Protein AF-A0A847WRQ4-F1 (afdb_monomer)

Structure (mmCIF, N/CA/C/O backbone):
data_AF-A0A847WRQ4-F1
#
_entry.id   AF-A0A847WRQ4-F1
#
loop_
_atom_site.group_PDB
_atom_site.id
_atom_site.type_symbol
_atom_site.label_atom_id
_atom_site.label_alt_id
_atom_site.label_comp_id
_atom_site.label_asym_id
_atom_site.label_entity_id
_atom_site.label_seq_id
_atom_site.pdbx_PDB_ins_code
_atom_site.Cartn_x
_atom_site.Cartn_y
_atom_site.Cartn_z
_atom_site.occupancy
_atom_site.B_iso_or_equiv
_atom_site.auth_seq_id
_atom_site.auth_comp_id
_atom_site.auth_asym_id
_atom_site.auth_atom_id
_atom_site.pdbx_PDB_model_num
ATOM 1 N N . VAL A 1 1 ? 11.717 -1.632 -29.475 1.00 85.62 1 VAL A N 1
ATOM 2 C CA . VAL A 1 1 ? 11.203 -2.380 -30.655 1.00 85.62 1 VAL A CA 1
ATOM 3 C C . VAL A 1 1 ? 11.444 -1.659 -31.989 1.00 85.62 1 VAL A C 1
ATOM 5 O O . VAL A 1 1 ? 12.212 -2.185 -32.785 1.00 85.62 1 VAL A O 1
ATOM 8 N N . HIS A 1 2 ? 10.885 -0.462 -32.241 1.00 89.38 2 HIS A N 1
ATOM 9 C CA . HIS A 1 2 ? 10.904 0.205 -33.568 1.00 89.38 2 HIS A CA 1
ATOM 10 C C . HIS A 1 2 ? 12.265 0.268 -34.292 1.00 89.38 2 HIS A C 1
ATOM 12 O O . HIS A 1 2 ? 12.318 0.083 -35.506 1.00 89.38 2 HIS A O 1
ATOM 18 N N . ARG A 1 3 ? 13.373 0.478 -33.564 1.00 88.38 3 ARG A N 1
ATOM 19 C CA . ARG A 1 3 ? 14.732 0.505 -34.138 1.00 88.38 3 ARG A CA 1
ATOM 20 C C . ARG A 1 3 ? 15.088 -0.791 -34.882 1.00 88.38 3 ARG A C 1
ATOM 22 O O . ARG A 1 3 ? 15.575 -0.714 -36.001 1.00 88.38 3 ARG A O 1
ATOM 29 N N . LEU A 1 4 ? 14.798 -1.954 -34.293 1.00 86.50 4 LEU A N 1
ATOM 30 C CA . LEU A 1 4 ? 15.093 -3.263 -34.894 1.00 86.50 4 LEU A CA 1
ATOM 31 C C . LEU A 1 4 ? 14.212 -3.539 -36.118 1.00 86.50 4 LEU A C 1
ATOM 33 O O . LEU A 1 4 ? 14.706 -4.053 -37.116 1.00 86.50 4 LEU A O 1
ATOM 37 N N . ILE A 1 5 ? 12.935 -3.136 -36.071 1.00 87.81 5 ILE A N 1
ATOM 38 C CA . ILE A 1 5 ? 12.024 -3.237 -37.224 1.00 87.81 5 ILE A CA 1
ATOM 39 C C . ILE A 1 5 ? 12.576 -2.430 -38.404 1.00 87.81 5 ILE A C 1
ATOM 41 O O . ILE A 1 5 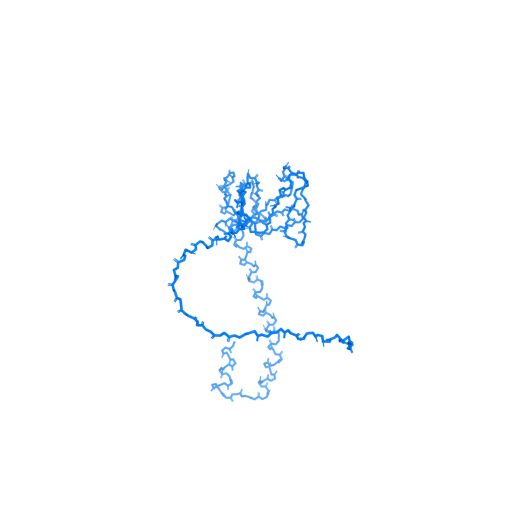? 12.625 -2.944 -39.517 1.00 87.81 5 ILE A O 1
ATOM 45 N N . ARG A 1 6 ? 13.062 -1.201 -38.173 1.00 87.44 6 ARG A N 1
ATOM 46 C CA . ARG A 1 6 ? 13.702 -0.406 -39.231 1.00 87.44 6 ARG A CA 1
ATOM 47 C C . ARG A 1 6 ? 14.926 -1.122 -39.813 1.00 87.44 6 ARG A C 1
ATOM 49 O O . ARG A 1 6 ? 15.003 -1.271 -41.027 1.00 87.44 6 ARG A O 1
ATOM 56 N N . THR A 1 7 ? 15.847 -1.594 -38.972 1.00 83.69 7 THR A N 1
ATOM 57 C CA . THR A 1 7 ? 17.098 -2.217 -39.439 1.00 83.69 7 THR A CA 1
ATOM 58 C C . THR A 1 7 ? 16.862 -3.506 -40.236 1.00 83.69 7 THR A C 1
ATOM 60 O O . THR A 1 7 ? 17.481 -3.688 -41.281 1.00 83.69 7 THR A O 1
ATOM 63 N N . TYR A 1 8 ? 15.947 -4.375 -39.793 1.00 86.56 8 TYR A N 1
ATOM 64 C CA . TYR A 1 8 ? 15.706 -5.660 -40.458 1.00 86.56 8 TYR A CA 1
ATOM 65 C C . TYR A 1 8 ? 14.699 -5.587 -41.614 1.00 86.56 8 TYR A C 1
ATOM 67 O O . TYR A 1 8 ? 14.923 -6.225 -42.637 1.00 86.56 8 TYR A O 1
ATOM 75 N N . LEU A 1 9 ? 13.608 -4.823 -41.476 1.00 84.12 9 LEU A N 1
ATOM 76 C CA . LEU A 1 9 ? 12.485 -4.851 -42.424 1.00 84.12 9 LEU A CA 1
ATOM 77 C C . LEU A 1 9 ? 12.504 -3.701 -43.444 1.00 84.12 9 LEU A C 1
ATOM 79 O O . LEU A 1 9 ? 11.997 -3.871 -44.547 1.00 84.12 9 LEU A O 1
ATOM 83 N N . ILE A 1 10 ? 13.072 -2.540 -43.091 1.00 83.62 10 ILE A N 1
ATOM 84 C CA . ILE A 1 10 ? 13.120 -1.357 -43.974 1.00 83.62 10 ILE A CA 1
ATOM 85 C C . ILE A 1 10 ? 14.496 -1.227 -44.636 1.00 83.62 10 ILE A C 1
ATOM 87 O O . ILE A 1 10 ? 14.583 -0.984 -45.834 1.00 83.62 10 ILE A O 1
ATOM 91 N N . GLU A 1 11 ? 15.576 -1.398 -43.871 1.00 84.00 11 GLU A N 1
ATOM 92 C CA . GLU A 1 11 ? 16.948 -1.309 -44.392 1.00 84.00 11 GLU A CA 1
ATOM 93 C C . GLU A 1 11 ? 17.467 -2.639 -44.969 1.00 84.00 11 GLU A C 1
ATOM 95 O O . GLU A 1 11 ? 18.517 -2.644 -45.605 1.00 84.00 11 GLU A O 1
ATOM 100 N N . GLY A 1 12 ? 16.770 -3.760 -44.736 1.00 80.50 12 GLY A N 1
ATOM 101 C CA . GLY A 1 12 ? 17.155 -5.091 -45.229 1.00 80.50 12 GLY A CA 1
ATOM 102 C C . GLY A 1 12 ? 18.468 -5.643 -44.653 1.00 80.50 12 GLY A C 1
ATOM 103 O O . GLY A 1 12 ? 19.011 -6.610 -45.181 1.00 80.50 12 GLY A O 1
ATOM 104 N N . LYS A 1 13 ? 19.002 -5.045 -43.579 1.00 77.12 13 LYS A N 1
ATOM 105 C CA . LYS A 1 13 ? 20.312 -5.384 -43.001 1.00 77.12 13 LYS A CA 1
ATOM 106 C C . LYS A 1 13 ? 20.186 -6.534 -42.010 1.00 77.12 13 LYS A C 1
ATOM 108 O O . LYS A 1 13 ? 20.180 -6.335 -40.794 1.00 77.12 13 LYS A O 1
ATOM 113 N N . VAL A 1 14 ? 20.059 -7.744 -42.546 1.00 76.44 14 VAL A N 1
ATOM 114 C CA . VAL A 1 14 ? 19.881 -8.986 -41.771 1.00 76.44 14 VAL A CA 1
ATOM 115 C C . VAL A 1 14 ? 21.221 -9.687 -41.472 1.00 76.44 14 VAL A C 1
ATOM 117 O O . VAL A 1 14 ? 21.236 -10.851 -41.079 1.00 76.44 14 VAL A O 1
ATOM 120 N N . ASP A 1 15 ? 22.350 -8.987 -41.637 1.00 85.62 15 ASP A N 1
ATOM 121 C CA . ASP A 1 15 ? 23.703 -9.542 -41.497 1.00 85.62 15 ASP A CA 1
ATOM 122 C C . ASP A 1 15 ? 23.934 -10.231 -40.147 1.00 85.62 15 ASP A C 1
ATOM 124 O O . ASP A 1 15 ? 23.572 -9.719 -39.082 1.00 85.62 15 ASP A O 1
ATOM 128 N N . GLU A 1 16 ? 24.636 -11.362 -40.178 1.00 81.75 16 GLU A N 1
ATOM 129 C CA . GLU A 1 16 ? 24.925 -12.188 -39.001 1.00 81.75 16 GLU A CA 1
ATOM 130 C C . GLU A 1 16 ? 25.690 -11.407 -37.911 1.00 81.75 16 GLU A C 1
ATOM 132 O O . GLU A 1 16 ? 25.427 -11.557 -36.718 1.00 81.75 16 GLU A O 1
ATOM 137 N N . ASN A 1 17 ? 26.550 -10.463 -38.313 1.00 84.62 17 ASN A N 1
ATOM 138 C CA . ASN A 1 17 ? 27.236 -9.528 -37.413 1.00 84.62 17 ASN A CA 1
ATOM 139 C C . ASN A 1 17 ? 26.267 -8.598 -36.657 1.00 84.62 17 ASN A C 1
ATOM 141 O O . ASN A 1 17 ? 26.443 -8.352 -35.461 1.00 84.62 17 ASN A O 1
ATOM 145 N N . ILE A 1 18 ? 25.232 -8.089 -37.334 1.00 83.19 18 ILE A N 1
ATOM 146 C CA . ILE A 1 18 ? 24.224 -7.196 -36.741 1.00 83.19 18 ILE A CA 1
ATOM 147 C C . ILE A 1 18 ? 23.333 -7.996 -35.788 1.00 83.19 18 ILE A C 1
ATOM 149 O O . ILE A 1 18 ? 23.070 -7.547 -34.669 1.00 83.19 18 ILE A O 1
ATOM 153 N N . GLN A 1 19 ? 22.932 -9.205 -36.189 1.00 84.25 19 GLN A N 1
ATOM 154 C CA . GLN A 1 19 ? 22.179 -10.114 -35.327 1.00 84.25 19 GLN A CA 1
ATOM 155 C C . GLN A 1 19 ? 22.963 -10.467 -34.058 1.00 84.25 19 GLN A C 1
ATOM 157 O O . GLN A 1 19 ? 22.427 -10.328 -32.960 1.00 84.25 19 GLN A O 1
ATOM 162 N N . ASN A 1 20 ? 24.238 -10.850 -34.179 1.00 87.81 20 ASN A N 1
ATOM 163 C CA . ASN A 1 20 ? 25.084 -11.192 -33.034 1.00 87.81 20 ASN A CA 1
ATOM 164 C C . ASN A 1 20 ? 25.320 -9.993 -32.099 1.00 87.81 20 ASN A C 1
ATOM 166 O O . ASN A 1 20 ? 25.253 -10.153 -30.879 1.00 87.81 20 ASN A O 1
ATOM 170 N N . HIS A 1 21 ? 25.492 -8.779 -32.639 1.00 88.19 21 HIS A N 1
ATOM 171 C CA . HIS A 1 21 ? 25.591 -7.553 -31.836 1.00 88.19 21 HIS A CA 1
ATOM 172 C C . HIS A 1 21 ? 24.346 -7.322 -30.966 1.00 88.19 21 HIS A C 1
ATOM 174 O O . HIS A 1 21 ? 24.457 -7.059 -29.766 1.00 88.19 21 HIS A O 1
ATOM 180 N N . TRP A 1 22 ? 23.150 -7.433 -31.553 1.00 88.19 22 TRP A N 1
ATOM 181 C CA . TRP A 1 22 ? 21.905 -7.265 -30.804 1.00 88.19 22 TRP A CA 1
ATOM 182 C C . TRP A 1 22 ? 21.623 -8.444 -29.875 1.00 88.19 22 TRP A C 1
ATOM 184 O O . TRP A 1 22 ? 21.179 -8.220 -28.755 1.00 88.19 22 TRP A O 1
ATOM 194 N N . LYS A 1 23 ? 21.941 -9.679 -30.272 1.00 89.50 23 LYS A N 1
ATOM 195 C CA . LYS A 1 23 ? 21.798 -10.879 -29.433 1.00 89.50 23 LYS A CA 1
ATOM 196 C C . LYS A 1 23 ? 22.652 -10.809 -28.163 1.00 89.50 23 LYS A C 1
ATOM 198 O O . LYS A 1 23 ? 22.197 -11.263 -27.120 1.00 89.50 23 LYS A O 1
ATOM 203 N N . ALA A 1 24 ? 23.838 -10.200 -28.231 1.00 93.06 24 ALA A N 1
ATOM 204 C CA . ALA A 1 24 ? 24.681 -9.952 -27.061 1.00 93.06 24 ALA A CA 1
ATOM 205 C C . ALA A 1 24 ? 24.123 -8.849 -26.137 1.00 93.06 24 ALA A C 1
ATOM 207 O O . ALA A 1 24 ? 24.179 -8.991 -24.920 1.00 93.06 24 ALA A O 1
ATOM 208 N N . LYS A 1 25 ? 23.564 -7.765 -26.696 1.00 92.38 25 LYS A N 1
ATOM 209 C CA . LYS A 1 25 ? 23.094 -6.596 -25.920 1.00 92.38 25 LYS A CA 1
ATOM 210 C C . LYS A 1 25 ? 21.655 -6.682 -25.409 1.00 92.38 25 LYS A C 1
ATOM 212 O O . LYS A 1 25 ? 21.326 -6.075 -24.395 1.00 92.38 25 LYS A O 1
ATOM 217 N N . LEU A 1 26 ? 20.772 -7.389 -26.112 1.00 93.06 26 LEU A N 1
ATOM 218 C CA . LEU A 1 26 ? 19.352 -7.464 -25.760 1.00 93.06 26 LEU A CA 1
ATOM 219 C C . LEU A 1 26 ? 19.081 -8.044 -24.360 1.00 93.06 26 LEU A C 1
ATOM 221 O O . LEU A 1 26 ? 18.199 -7.495 -23.707 1.00 93.06 26 LEU A O 1
ATOM 225 N N . PRO A 1 27 ? 19.805 -9.066 -23.854 1.00 95.62 27 PRO A N 1
ATOM 226 C CA . PRO A 1 27 ? 19.598 -9.570 -22.494 1.00 95.62 27 PRO A CA 1
ATOM 227 C C . PRO A 1 27 ? 19.849 -8.513 -21.409 1.00 95.62 27 PRO A C 1
ATOM 229 O O . PRO A 1 27 ? 19.052 -8.385 -20.483 1.00 95.62 27 PRO A O 1
ATOM 232 N N . GLU A 1 28 ? 20.913 -7.717 -21.549 1.00 96.12 28 GLU A N 1
ATOM 233 C CA . GLU A 1 28 ? 21.244 -6.618 -20.631 1.00 96.12 28 GLU A CA 1
ATOM 234 C C . GLU A 1 28 ? 20.187 -5.507 -20.691 1.00 96.12 28 GLU A C 1
ATOM 236 O O . GLU A 1 28 ? 19.660 -5.094 -19.660 1.00 96.12 28 GLU A O 1
ATOM 241 N N . ILE A 1 29 ? 19.812 -5.076 -21.902 1.00 95.50 29 ILE A N 1
ATOM 242 C CA . ILE A 1 29 ? 18.786 -4.041 -22.109 1.00 95.50 29 ILE A CA 1
ATOM 243 C C . ILE A 1 29 ? 17.428 -4.496 -21.559 1.00 95.50 29 ILE A C 1
ATOM 245 O O . ILE A 1 29 ? 16.731 -3.703 -20.928 1.00 95.50 29 ILE A O 1
ATOM 249 N N . ALA A 1 30 ? 17.047 -5.758 -21.777 1.00 95.88 30 ALA A N 1
ATOM 250 C CA . ALA A 1 30 ? 15.803 -6.323 -21.264 1.00 95.88 30 ALA A CA 1
ATOM 251 C C . ALA A 1 30 ? 15.804 -6.352 -19.731 1.00 95.88 30 ALA A C 1
ATOM 253 O O . ALA A 1 30 ? 14.868 -5.838 -19.125 1.00 95.88 30 ALA A O 1
ATOM 254 N N . LYS A 1 31 ? 16.885 -6.848 -19.110 1.00 97.56 31 LYS A N 1
ATOM 255 C CA . LYS A 1 31 ? 17.057 -6.827 -17.652 1.00 97.56 31 LYS A CA 1
ATOM 256 C C . LYS A 1 31 ? 16.943 -5.403 -17.095 1.00 97.56 31 LYS A C 1
ATOM 258 O O . LYS A 1 31 ? 16.117 -5.175 -16.217 1.00 97.56 31 LYS A O 1
ATOM 263 N N . HIS A 1 32 ? 17.700 -4.452 -17.646 1.00 97.81 32 HIS A N 1
ATOM 264 C CA . HIS A 1 32 ? 17.670 -3.057 -17.202 1.00 97.81 32 HIS A CA 1
ATOM 265 C C . HIS A 1 32 ? 16.278 -2.431 -17.345 1.00 97.81 32 HIS A C 1
ATOM 267 O O . HIS A 1 32 ? 15.821 -1.738 -16.442 1.00 97.81 32 HIS A O 1
ATOM 273 N N . THR A 1 33 ? 15.581 -2.695 -18.455 1.00 97.50 33 THR A N 1
ATOM 274 C CA . THR A 1 33 ? 14.223 -2.173 -18.680 1.00 97.50 33 THR A CA 1
ATOM 275 C C . THR A 1 33 ? 13.246 -2.742 -17.650 1.00 97.50 33 THR A C 1
ATOM 277 O O . THR A 1 33 ? 12.523 -1.970 -17.037 1.00 97.50 33 THR A O 1
ATOM 280 N N . SER A 1 34 ? 13.281 -4.053 -17.382 1.00 97.94 34 SER A N 1
ATOM 281 C CA . SER A 1 34 ? 12.431 -4.687 -16.362 1.00 97.94 34 SER A CA 1
ATOM 282 C C . SER A 1 34 ? 12.752 -4.244 -14.930 1.00 97.94 34 SER A C 1
ATOM 284 O O . SER A 1 34 ? 11.871 -4.226 -14.076 1.00 97.94 34 SER A O 1
ATOM 286 N N . GLU A 1 35 ? 14.012 -3.919 -14.629 1.00 98.06 35 GLU A N 1
ATOM 287 C CA . GLU A 1 35 ? 14.404 -3.342 -13.336 1.00 98.06 35 GLU A CA 1
ATOM 288 C C . GLU A 1 35 ? 13.900 -1.903 -13.196 1.00 98.06 35 GLU A C 1
ATOM 290 O O . GLU A 1 35 ? 13.336 -1.554 -12.163 1.00 98.06 35 GLU A O 1
ATOM 295 N N . ARG A 1 36 ? 14.040 -1.087 -14.247 1.00 97.94 36 ARG A N 1
ATOM 296 C CA . ARG A 1 36 ? 13.528 0.289 -14.280 1.00 97.94 36 ARG A CA 1
ATOM 297 C C . ARG A 1 36 ? 12.006 0.368 -14.231 1.00 97.94 36 ARG A C 1
ATOM 299 O O . ARG A 1 36 ? 11.496 1.268 -13.581 1.00 97.94 36 ARG A O 1
ATOM 306 N N . GLU A 1 37 ? 11.310 -0.560 -14.879 1.00 98.06 37 GLU A N 1
ATOM 307 C CA . GLU A 1 37 ? 9.849 -0.683 -14.842 1.00 98.06 37 GLU A CA 1
ATOM 308 C C . GLU A 1 37 ? 9.348 -0.935 -13.416 1.00 98.06 37 GLU A C 1
ATOM 310 O O . GLU A 1 37 ? 8.485 -0.204 -12.947 1.00 98.06 37 GLU A O 1
ATOM 315 N N . ARG A 1 38 ? 9.948 -1.890 -12.687 1.00 98.00 38 ARG A N 1
ATOM 316 C CA . ARG A 1 38 ? 9.605 -2.131 -11.273 1.00 98.00 38 ARG A CA 1
ATOM 317 C C . ARG A 1 38 ? 9.848 -0.898 -10.404 1.00 98.00 38 ARG A C 1
ATOM 319 O O . ARG A 1 38 ? 8.928 -0.459 -9.735 1.00 98.00 38 ARG A O 1
ATOM 326 N N . ILE A 1 39 ? 11.033 -0.288 -10.502 1.00 98.00 39 ILE A N 1
ATOM 327 C CA . ILE A 1 39 ? 11.374 0.925 -9.736 1.00 98.00 39 ILE A CA 1
ATOM 328 C C . ILE A 1 39 ? 10.399 2.079 -10.030 1.00 98.00 39 ILE A C 1
ATOM 330 O O . ILE A 1 39 ? 10.077 2.841 -9.125 1.00 98.00 39 ILE A O 1
ATOM 334 N N . ALA A 1 40 ? 9.931 2.223 -11.275 1.00 98.19 40 ALA A N 1
ATOM 335 C CA . ALA A 1 40 ? 8.937 3.235 -11.625 1.00 98.19 40 ALA A CA 1
ATOM 336 C C . ALA A 1 40 ? 7.573 2.943 -10.978 1.00 98.19 40 ALA A C 1
ATOM 338 O O . ALA A 1 40 ? 7.011 3.834 -10.355 1.00 98.19 40 ALA A O 1
ATOM 339 N N . VAL A 1 41 ? 7.087 1.698 -11.056 1.00 98.06 41 VAL A N 1
ATOM 340 C CA . VAL A 1 41 ? 5.819 1.276 -10.430 1.00 98.06 41 VAL A CA 1
ATOM 341 C C . VAL A 1 41 ? 5.863 1.401 -8.904 1.00 98.06 41 VAL A C 1
ATOM 343 O O . VAL A 1 41 ? 4.876 1.802 -8.293 1.00 98.06 41 VAL A O 1
ATOM 346 N N . ASP A 1 42 ? 6.995 1.074 -8.280 1.00 96.75 42 ASP A N 1
ATOM 347 C CA . ASP A 1 42 ? 7.163 1.193 -6.831 1.00 96.75 42 ASP A CA 1
ATOM 348 C C . ASP A 1 42 ? 7.147 2.675 -6.397 1.00 96.75 42 ASP A C 1
ATOM 350 O O . ASP A 1 42 ? 6.460 3.018 -5.438 1.00 96.75 42 ASP A O 1
ATOM 354 N N . ALA A 1 43 ? 7.794 3.572 -7.154 1.00 96.38 43 ALA A N 1
ATOM 355 C CA . ALA A 1 43 ? 7.770 5.018 -6.900 1.00 96.38 43 ALA A CA 1
ATOM 356 C C . ALA A 1 43 ? 6.407 5.682 -7.203 1.00 96.38 43 ALA A C 1
ATOM 358 O O . ALA A 1 43 ? 6.029 6.647 -6.537 1.00 96.38 43 ALA A O 1
ATOM 359 N N . GLU A 1 44 ? 5.662 5.185 -8.198 1.00 96.19 44 GLU A N 1
ATOM 360 C CA . GLU A 1 44 ? 4.279 5.608 -8.466 1.00 96.19 44 GLU A CA 1
ATOM 361 C C . GLU A 1 44 ? 3.377 5.270 -7.270 1.00 96.19 44 GLU A C 1
ATOM 363 O O . GLU A 1 44 ? 2.696 6.156 -6.759 1.00 96.19 44 GLU A O 1
ATOM 368 N N . ARG A 1 45 ? 3.453 4.036 -6.752 1.00 94.38 45 ARG A N 1
ATOM 369 C CA . ARG A 1 45 ? 2.709 3.609 -5.553 1.00 94.38 45 ARG A CA 1
ATOM 370 C C . ARG A 1 45 ? 3.066 4.422 -4.316 1.00 94.38 45 ARG A C 1
ATOM 372 O O . ARG A 1 45 ? 2.171 4.931 -3.660 1.00 94.38 45 ARG A O 1
ATOM 379 N N . GLU A 1 46 ? 4.356 4.602 -4.041 1.00 93.62 46 GLU A N 1
ATOM 380 C CA . GLU A 1 46 ? 4.827 5.408 -2.908 1.00 93.62 46 GLU A CA 1
ATOM 381 C C . GLU A 1 46 ? 4.297 6.855 -2.976 1.00 93.62 46 GLU A C 1
ATOM 383 O O . GLU A 1 46 ? 3.925 7.434 -1.956 1.00 93.62 46 GLU A O 1
ATOM 388 N N . THR A 1 47 ? 4.192 7.420 -4.185 1.00 95.00 47 THR A N 1
ATOM 389 C CA . THR A 1 47 ? 3.606 8.752 -4.405 1.00 95.00 47 THR A CA 1
ATOM 390 C C . THR A 1 47 ? 2.090 8.758 -4.186 1.00 95.00 47 THR A C 1
ATOM 392 O O . THR A 1 47 ? 1.573 9.691 -3.567 1.00 95.00 47 THR A O 1
ATOM 395 N N . ASP A 1 48 ? 1.376 7.743 -4.677 1.00 94.62 48 ASP A N 1
ATOM 396 C CA . ASP A 1 48 ? -0.068 7.596 -4.468 1.00 94.62 48 ASP A CA 1
ATOM 397 C C . ASP A 1 48 ? -0.397 7.417 -2.979 1.00 94.62 48 ASP A C 1
ATOM 399 O O . ASP A 1 48 ? -1.300 8.080 -2.473 1.00 94.62 48 ASP A O 1
ATOM 403 N N . ASP A 1 49 ? 0.353 6.584 -2.257 1.00 93.12 49 ASP A N 1
ATOM 404 C CA . ASP A 1 49 ? 0.129 6.300 -0.838 1.00 93.12 49 ASP A CA 1
ATOM 405 C C . ASP A 1 49 ? 0.443 7.520 0.044 1.00 93.12 49 ASP A C 1
ATOM 407 O O . ASP A 1 49 ? -0.376 7.889 0.889 1.00 93.12 49 ASP A O 1
ATOM 411 N N . LEU A 1 50 ? 1.523 8.262 -0.243 1.00 94.50 50 LEU A N 1
ATOM 412 C CA . LEU A 1 50 ? 1.780 9.574 0.369 1.00 94.50 50 LEU A CA 1
ATOM 413 C C . LEU A 1 50 ? 0.608 10.548 0.155 1.00 94.50 50 LEU A C 1
ATOM 415 O O . LEU A 1 50 ? 0.222 11.272 1.073 1.00 94.50 50 LEU A O 1
ATOM 419 N N . LYS A 1 51 ? 0.026 10.589 -1.052 1.00 94.62 51 LYS A N 1
ATOM 420 C CA . LYS A 1 51 ? -1.081 11.508 -1.372 1.00 94.62 51 LYS A CA 1
ATOM 421 C C . LYS A 1 51 ? -2.422 11.060 -0.796 1.00 94.62 51 LYS A C 1
ATOM 423 O O . LYS A 1 51 ? -3.224 11.917 -0.429 1.00 94.62 51 LYS A O 1
ATOM 428 N N . LYS A 1 52 ? -2.649 9.753 -0.654 1.00 94.38 52 LYS A N 1
ATOM 429 C CA . LYS A 1 52 ? -3.769 9.185 0.110 1.00 94.38 52 LYS A CA 1
ATOM 430 C C . LYS A 1 52 ? -3.649 9.539 1.593 1.00 94.38 52 LYS A C 1
ATOM 432 O O . LYS A 1 52 ? -4.624 10.018 2.160 1.00 94.38 52 LYS A O 1
ATOM 437 N N . ALA A 1 53 ? -2.467 9.386 2.195 1.00 93.69 53 ALA A N 1
ATOM 438 C CA . ALA A 1 53 ? -2.220 9.798 3.576 1.00 93.69 53 ALA A CA 1
ATOM 439 C C . ALA A 1 53 ? -2.446 11.311 3.754 1.00 93.69 53 ALA A C 1
ATOM 441 O O . ALA A 1 53 ? -3.237 11.715 4.602 1.00 93.69 53 ALA A O 1
ATOM 442 N N . GLU A 1 54 ? -1.867 12.158 2.892 1.00 93.75 54 GLU A N 1
ATOM 443 C CA . GLU A 1 54 ? -2.085 13.615 2.930 1.00 93.75 54 GLU A CA 1
ATOM 444 C C . GLU A 1 54 ? -3.577 13.995 2.826 1.00 93.75 54 GLU A C 1
ATOM 446 O O . GLU A 1 54 ? -4.031 14.901 3.523 1.00 93.75 54 GLU A O 1
ATOM 451 N N . TYR A 1 55 ? -4.356 13.271 2.014 1.00 94.00 55 TYR A N 1
ATOM 452 C CA . TYR A 1 55 ? -5.807 13.452 1.892 1.00 94.00 55 TYR A CA 1
ATOM 453 C C . TYR A 1 55 ? -6.594 13.049 3.154 1.00 94.00 55 TYR A C 1
ATOM 455 O O . TYR A 1 55 ? -7.679 13.576 3.382 1.00 94.00 55 TYR A O 1
ATOM 463 N N . MET A 1 56 ? -6.081 12.137 3.985 1.00 94.25 56 MET A N 1
ATOM 464 C CA . MET A 1 56 ? -6.776 11.673 5.196 1.00 94.25 56 MET A CA 1
ATOM 465 C C . MET A 1 56 ? -6.493 12.525 6.442 1.00 94.25 56 MET A C 1
ATOM 467 O O . MET A 1 56 ? -7.191 12.378 7.445 1.00 94.25 56 MET A O 1
ATOM 471 N N . LEU A 1 57 ? -5.519 13.442 6.400 1.00 92.88 57 LEU A N 1
ATOM 472 C CA . LEU A 1 57 ? -5.144 14.290 7.545 1.00 92.88 57 LEU A CA 1
ATOM 473 C C . LEU A 1 57 ? -6.301 15.147 8.077 1.00 92.88 57 LEU A C 1
ATOM 475 O O . LEU A 1 57 ? -6.426 15.328 9.286 1.00 92.88 57 LEU A O 1
ATOM 479 N N . ASP A 1 58 ? -7.162 15.669 7.198 1.00 93.94 58 ASP A N 1
ATOM 480 C CA . ASP A 1 58 ? -8.345 16.442 7.602 1.00 93.94 58 ASP A CA 1
ATOM 481 C C . ASP A 1 58 ? -9.572 15.553 7.884 1.00 93.94 58 ASP A C 1
ATOM 483 O O . ASP A 1 58 ? -10.652 16.074 8.157 1.00 93.94 58 ASP A O 1
ATOM 487 N N . LYS A 1 59 ? -9.428 14.224 7.799 1.00 92.81 59 LYS A N 1
ATOM 488 C CA . LYS A 1 59 ? -10.474 13.209 8.026 1.00 92.81 59 LYS A CA 1
ATOM 489 C C . LYS A 1 59 ? -10.291 12.455 9.352 1.00 92.81 59 LYS A C 1
ATOM 491 O O . LYS A 1 59 ? -11.090 11.571 9.657 1.00 92.81 59 LYS A O 1
ATOM 496 N N . ILE A 1 60 ? -9.264 12.781 10.145 1.00 94.56 60 ILE A N 1
ATOM 497 C CA . ILE A 1 60 ? -9.018 12.166 11.459 1.00 94.56 60 ILE A CA 1
ATOM 498 C C . ILE A 1 60 ? -10.260 12.328 12.348 1.00 94.56 60 ILE A C 1
ATOM 500 O O . ILE A 1 60 ? -10.759 13.432 12.567 1.00 94.56 60 ILE A O 1
ATOM 504 N N . GLY A 1 61 ? -10.766 11.208 12.864 1.00 93.50 61 GLY A N 1
ATOM 505 C CA . GLY A 1 61 ? -11.990 11.139 13.656 1.00 93.50 61 GLY A CA 1
ATOM 506 C C . GLY A 1 61 ? -13.293 10.947 12.870 1.00 93.50 61 GLY A C 1
ATOM 507 O O . GLY A 1 61 ? -14.313 10.691 13.510 1.00 93.50 61 GLY A O 1
ATOM 508 N N . GLU A 1 62 ? -13.290 11.030 11.534 1.00 94.31 62 GLU A N 1
ATOM 509 C CA . GLU A 1 62 ? -14.460 10.707 10.702 1.00 94.31 62 GLU A CA 1
ATOM 510 C C . GLU A 1 62 ? -14.644 9.180 10.553 1.00 94.31 62 GLU A C 1
ATOM 512 O O . GLU A 1 62 ? -13.679 8.408 10.578 1.00 94.31 62 GLU A O 1
ATOM 517 N N . GLU A 1 63 ? -15.900 8.738 10.415 1.00 94.69 63 GLU A N 1
ATOM 518 C CA . GLU A 1 63 ? -16.272 7.331 10.205 1.00 94.69 63 GLU A CA 1
ATOM 519 C C . GLU A 1 63 ? -16.480 7.032 8.716 1.00 94.69 63 GLU A C 1
ATOM 521 O O . GLU A 1 63 ? -17.192 7.762 8.022 1.00 94.69 63 GLU A O 1
ATOM 526 N N . PHE A 1 64 ? -15.922 5.918 8.239 1.00 94.06 64 PHE A N 1
ATOM 527 C CA . PHE A 1 64 ? -16.045 5.465 6.855 1.00 94.06 64 PHE A CA 1
ATOM 528 C C . PHE A 1 64 ? -16.454 3.997 6.771 1.00 94.06 64 PHE A C 1
ATOM 530 O O . PHE A 1 64 ? -16.104 3.164 7.608 1.00 94.06 64 PHE A O 1
ATOM 537 N N . ASP A 1 65 ? -17.175 3.669 5.704 1.00 94.06 65 ASP A N 1
ATOM 538 C CA . ASP A 1 65 ? -17.402 2.290 5.301 1.00 94.06 65 ASP A CA 1
ATOM 539 C C . ASP A 1 65 ? -16.270 1.811 4.393 1.00 94.06 65 ASP A C 1
ATOM 541 O O . ASP A 1 65 ? -15.922 2.470 3.413 1.00 94.06 65 ASP A O 1
ATOM 545 N N . GLY A 1 66 ? -15.730 0.637 4.707 1.00 94.00 66 GLY A N 1
ATOM 546 C CA . GLY A 1 66 ? -14.668 -0.002 3.945 1.00 94.00 66 GLY A CA 1
ATOM 547 C C . GLY A 1 66 ? -14.875 -1.503 3.781 1.00 94.00 66 GLY A C 1
ATOM 548 O O . GLY A 1 66 ? -15.806 -2.113 4.325 1.00 94.00 66 GLY A O 1
ATOM 549 N N . VAL A 1 67 ? -13.980 -2.111 3.014 1.00 94.88 67 VAL A N 1
ATOM 550 C CA . VAL A 1 67 ? -13.916 -3.550 2.763 1.00 94.88 67 VAL A CA 1
ATOM 551 C C . VAL A 1 67 ? -12.539 -4.050 3.168 1.00 94.88 67 VAL A C 1
ATOM 553 O O . VAL A 1 67 ? -11.529 -3.427 2.870 1.00 94.88 67 VAL A O 1
ATOM 556 N N . ILE A 1 68 ? -12.481 -5.195 3.841 1.00 94.38 68 ILE A N 1
ATOM 557 C CA . ILE A 1 68 ? -11.206 -5.802 4.230 1.00 94.38 68 ILE A CA 1
ATOM 558 C C . ILE A 1 68 ? -10.460 -6.265 2.971 1.00 94.38 68 ILE A C 1
ATOM 560 O O . ILE A 1 68 ? -10.901 -7.216 2.314 1.00 94.38 68 ILE A O 1
ATOM 564 N N . SER A 1 69 ? -9.340 -5.613 2.652 1.00 93.62 69 SER A N 1
ATOM 565 C CA . SER A 1 69 ? -8.483 -5.924 1.500 1.00 93.62 69 SER A CA 1
ATOM 566 C C . SER A 1 69 ? -7.494 -7.046 1.816 1.00 93.62 69 SER A C 1
ATOM 568 O O . SER A 1 69 ? -7.231 -7.902 0.971 1.00 93.62 69 SER A O 1
ATOM 570 N N . SER A 1 70 ? -6.992 -7.101 3.054 1.00 92.12 70 SER A N 1
ATOM 571 C CA . SER A 1 70 ? -6.054 -8.124 3.520 1.00 92.12 70 SER A CA 1
ATOM 572 C C . SER A 1 70 ? -6.159 -8.348 5.031 1.00 92.12 70 SER A C 1
ATOM 574 O O . SER A 1 70 ? -6.645 -7.502 5.778 1.00 92.12 70 SER A O 1
ATOM 576 N N . VAL A 1 71 ? -5.692 -9.507 5.495 1.00 92.44 71 VAL A N 1
ATOM 577 C CA . VAL A 1 71 ? -5.636 -9.873 6.916 1.00 92.44 71 VAL A CA 1
ATOM 578 C C . VAL A 1 71 ? -4.265 -10.480 7.200 1.00 92.44 71 VAL A C 1
ATOM 580 O O . VAL A 1 71 ? -3.810 -11.346 6.450 1.00 92.44 71 VAL A O 1
ATOM 583 N N . THR A 1 72 ? -3.618 -10.047 8.280 1.00 91.06 72 THR A N 1
ATOM 584 C CA . THR A 1 72 ? -2.311 -10.544 8.732 1.00 91.06 72 THR A CA 1
ATOM 585 C C . THR A 1 72 ? -2.367 -10.941 10.211 1.00 91.06 72 THR A C 1
ATOM 587 O O . THR A 1 72 ? -3.375 -10.748 10.888 1.00 91.06 72 THR A O 1
ATOM 590 N N . ASN A 1 73 ? -1.269 -11.481 10.747 1.00 88.44 73 ASN A N 1
ATOM 591 C CA . ASN A 1 73 ? -1.162 -11.821 12.171 1.00 88.44 73 ASN A CA 1
ATOM 592 C C . ASN A 1 73 ? -1.194 -10.599 13.109 1.00 88.44 73 ASN A C 1
ATOM 594 O O . ASN A 1 73 ? -1.396 -10.780 14.306 1.00 88.44 73 ASN A O 1
ATOM 5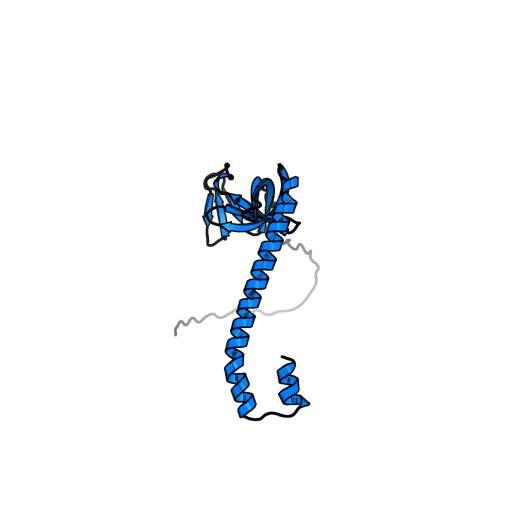98 N N . PHE A 1 74 ? -0.916 -9.393 12.601 1.00 89.38 74 PHE A N 1
ATOM 599 C CA . PHE A 1 74 ? -0.798 -8.169 13.403 1.00 89.38 74 PHE A CA 1
ATOM 600 C C . PHE A 1 74 ? -1.964 -7.194 13.195 1.00 89.38 74 PHE A C 1
ATOM 602 O O . PHE A 1 74 ? -2.119 -6.260 13.977 1.00 89.38 74 PHE A O 1
ATOM 609 N N . GLY A 1 75 ? -2.798 -7.396 12.171 1.00 91.00 75 GLY A N 1
ATOM 610 C CA . GLY A 1 75 ? -3.889 -6.478 11.879 1.00 91.00 75 GLY A CA 1
ATOM 611 C C . GLY A 1 75 ? -4.706 -6.824 10.638 1.00 91.00 75 GLY A C 1
ATOM 612 O O . GLY A 1 75 ? -4.574 -7.890 10.030 1.00 91.00 75 GLY A O 1
ATOM 613 N N . ILE A 1 76 ? -5.586 -5.895 10.287 1.00 93.38 76 ILE A N 1
ATOM 614 C CA . ILE A 1 76 ? -6.528 -5.980 9.173 1.00 93.38 76 ILE A CA 1
ATOM 615 C C . ILE A 1 76 ? -6.309 -4.751 8.298 1.00 93.38 76 ILE A C 1
ATOM 617 O O . ILE A 1 76 ? -6.387 -3.633 8.798 1.00 93.38 76 ILE A O 1
ATOM 621 N N . PHE A 1 77 ? -6.086 -4.945 7.002 1.00 95.12 77 PHE A N 1
ATOM 622 C CA . PHE A 1 77 ? -6.086 -3.842 6.046 1.00 95.12 77 PHE A CA 1
ATOM 623 C C . PHE A 1 77 ? -7.503 -3.628 5.523 1.00 95.12 77 PHE A C 1
ATOM 625 O O . PHE A 1 77 ? -8.178 -4.579 5.111 1.00 95.12 77 PHE A O 1
ATOM 632 N N . VAL A 1 78 ? -7.959 -2.380 5.565 1.00 95.25 78 VAL A N 1
ATOM 633 C CA . VAL A 1 78 ? -9.285 -1.964 5.108 1.00 95.25 78 VAL A CA 1
ATOM 634 C C . VAL A 1 78 ? -9.111 -0.957 3.979 1.00 95.25 78 VAL A C 1
ATOM 636 O O . VAL A 1 78 ? -8.441 0.056 4.146 1.00 95.25 78 VAL A O 1
ATOM 639 N N . GLU A 1 79 ? -9.724 -1.247 2.836 1.00 95.44 79 GLU A N 1
ATOM 640 C CA . GLU A 1 79 ? -9.812 -0.362 1.677 1.00 95.44 79 GLU A CA 1
ATOM 641 C C . GLU A 1 79 ? -11.149 0.393 1.723 1.00 95.44 79 GLU A C 1
ATOM 643 O O . GLU A 1 79 ? -12.218 -0.204 1.897 1.00 95.44 79 GLU A O 1
ATOM 648 N N . LEU A 1 80 ? -11.092 1.713 1.585 1.00 94.56 80 LEU A N 1
ATOM 649 C CA . LEU A 1 80 ? -12.251 2.603 1.528 1.00 94.56 80 LEU A CA 1
ATOM 650 C C . LEU A 1 80 ? -12.724 2.813 0.077 1.00 94.56 80 LEU A C 1
ATOM 652 O O . LEU A 1 80 ? -11.971 2.605 -0.872 1.00 94.56 80 LEU A O 1
ATOM 656 N N . GLU A 1 81 ? -13.956 3.299 -0.127 1.00 90.75 81 GLU A N 1
ATOM 657 C CA . GLU A 1 81 ? -14.493 3.560 -1.484 1.00 90.75 81 GLU A CA 1
ATOM 658 C C . GLU A 1 81 ? -13.659 4.568 -2.309 1.00 90.75 81 GLU A C 1
ATOM 660 O O . GLU A 1 81 ? -13.750 4.589 -3.536 1.00 90.75 81 GLU A O 1
ATOM 665 N N . ASN A 1 82 ? -12.827 5.388 -1.656 1.00 88.94 82 ASN A N 1
ATOM 666 C CA . ASN A 1 82 ? -11.883 6.314 -2.289 1.00 88.94 82 ASN A CA 1
ATOM 667 C C . ASN A 1 82 ? -10.492 5.696 -2.567 1.00 88.94 82 ASN A C 1
ATOM 669 O O . ASN A 1 82 ? -9.565 6.437 -2.890 1.00 88.94 82 ASN A O 1
ATOM 673 N N . THR A 1 83 ? -10.329 4.370 -2.474 1.00 91.00 83 THR A N 1
ATOM 674 C CA . THR A 1 83 ? -9.068 3.613 -2.683 1.00 91.00 83 THR A CA 1
ATOM 675 C C . THR A 1 83 ? -7.940 3.922 -1.689 1.00 91.00 83 THR A C 1
ATOM 677 O O . THR A 1 83 ? -6.777 3.578 -1.918 1.00 91.00 83 THR A O 1
ATOM 680 N N . VAL A 1 84 ? -8.271 4.571 -0.569 1.00 93.62 84 VAL A N 1
ATOM 681 C CA . VAL A 1 84 ? -7.377 4.667 0.587 1.00 93.62 84 VAL A CA 1
ATOM 682 C C . VAL A 1 84 ? -7.370 3.320 1.299 1.00 93.62 84 VAL A C 1
ATOM 684 O O . VAL A 1 84 ? -8.429 2.799 1.650 1.00 93.62 84 VAL A O 1
ATOM 687 N N . GLU A 1 85 ? -6.178 2.779 1.526 1.00 93.31 85 GLU A N 1
ATOM 688 C CA . GLU A 1 85 ? -5.960 1.629 2.400 1.00 93.31 85 GLU A CA 1
ATOM 689 C C . GLU A 1 85 ? -5.432 2.115 3.753 1.00 93.31 85 GLU A C 1
ATOM 691 O O . GLU A 1 85 ? -4.654 3.067 3.816 1.00 93.31 85 GLU A O 1
ATOM 696 N N . GLY A 1 86 ? -5.849 1.460 4.834 1.00 94.06 86 GLY A N 1
ATOM 697 C CA . GLY A 1 86 ? -5.352 1.729 6.182 1.00 94.06 86 GLY A CA 1
ATOM 698 C C . GLY A 1 86 ? -5.384 0.485 7.064 1.00 94.06 86 GLY A C 1
ATOM 699 O O . GLY A 1 86 ? -6.059 -0.503 6.751 1.00 94.06 86 GLY A O 1
ATOM 700 N N . LEU A 1 87 ? -4.616 0.523 8.150 1.00 94.62 87 LEU A N 1
ATOM 701 C CA . LEU A 1 87 ? -4.389 -0.601 9.050 1.00 94.62 87 LEU A CA 1
ATOM 702 C C . LEU A 1 87 ? -5.242 -0.468 10.315 1.00 94.62 87 LEU A C 1
ATOM 704 O O . LEU A 1 87 ? -5.177 0.524 11.027 1.00 94.62 87 LEU A O 1
ATOM 708 N N . VAL A 1 88 ? -5.989 -1.519 10.641 1.00 93.62 88 VAL A N 1
ATOM 709 C CA . VAL A 1 88 ? -6.498 -1.758 11.996 1.00 93.62 88 VAL A CA 1
ATOM 710 C C . VAL A 1 88 ? -5.505 -2.675 12.699 1.00 93.62 88 VAL A C 1
ATOM 712 O O . VAL A 1 88 ? -5.336 -3.824 12.272 1.00 93.62 88 VAL A O 1
ATOM 715 N N . HIS A 1 89 ? -4.861 -2.224 13.775 1.00 91.31 89 HIS A N 1
ATOM 716 C CA . HIS A 1 89 ? -3.967 -3.090 14.540 1.00 91.31 89 HIS A CA 1
ATOM 717 C C . HIS A 1 89 ? -4.771 -4.052 15.433 1.00 91.31 89 HIS A C 1
ATOM 719 O O . HIS A 1 89 ? -5.840 -3.728 15.949 1.00 91.31 89 HIS A O 1
ATOM 725 N N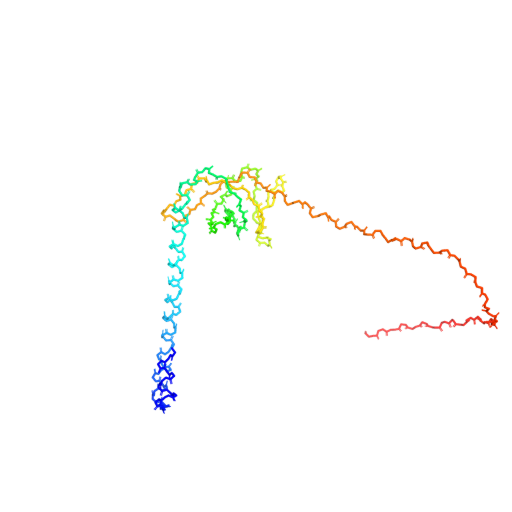 . VAL A 1 90 ? -4.257 -5.266 15.656 1.00 87.62 90 VAL A N 1
ATOM 726 C CA . VAL A 1 90 ? -4.951 -6.291 16.465 1.00 87.62 90 VAL A CA 1
ATOM 727 C C . VAL A 1 90 ? -5.169 -5.859 17.925 1.00 87.62 90 VAL A C 1
ATOM 729 O O . VAL A 1 90 ? -6.083 -6.348 18.580 1.00 87.62 90 VAL A O 1
ATOM 732 N N . THR A 1 91 ? -4.372 -4.911 18.430 1.00 86.00 91 THR A N 1
ATOM 733 C CA . THR A 1 91 ? -4.544 -4.312 19.769 1.00 86.00 91 THR A CA 1
ATOM 734 C C . THR A 1 91 ? -5.833 -3.494 19.890 1.00 86.00 91 THR A C 1
ATOM 736 O O . THR A 1 91 ? -6.429 -3.462 20.966 1.00 86.00 91 THR A O 1
ATOM 739 N N . ASP A 1 92 ? -6.283 -2.869 18.800 1.00 85.00 92 ASP A N 1
ATOM 740 C CA . ASP A 1 92 ? -7.450 -1.976 18.799 1.00 85.00 92 ASP A CA 1
ATOM 741 C C . ASP A 1 92 ? -8.766 -2.766 18.695 1.00 85.00 92 ASP A C 1
ATOM 743 O O . ASP A 1 92 ? -9.844 -2.274 19.042 1.00 85.00 92 ASP A O 1
ATOM 747 N N . LEU A 1 93 ? -8.672 -4.049 18.322 1.00 83.00 93 LEU A N 1
ATOM 748 C CA . LEU A 1 93 ? -9.743 -5.044 18.396 1.00 83.00 93 LEU A CA 1
ATOM 749 C C . LEU A 1 93 ? -9.993 -5.483 19.852 1.00 83.00 93 LEU A C 1
ATOM 751 O O . LEU A 1 93 ? -9.798 -6.632 20.240 1.00 83.00 93 LEU A O 1
ATOM 755 N N . THR A 1 94 ? -10.444 -4.542 20.681 1.00 74.56 94 THR A N 1
ATOM 756 C CA . THR A 1 94 ? -10.627 -4.723 22.134 1.00 74.56 94 THR A CA 1
ATOM 757 C C . THR A 1 94 ? -11.774 -5.664 22.540 1.00 74.56 94 THR A C 1
ATOM 759 O O . THR A 1 94 ? -11.960 -5.934 23.732 1.00 74.56 94 THR A O 1
ATOM 762 N N . ASP A 1 95 ? -12.561 -6.181 21.590 1.00 78.88 95 ASP A N 1
ATOM 763 C CA . ASP A 1 95 ? -13.728 -7.021 21.870 1.00 78.88 95 ASP A CA 1
ATOM 764 C C . ASP A 1 95 ? -13.389 -8.505 22.104 1.00 78.88 95 ASP A C 1
ATOM 766 O O . ASP A 1 95 ? -14.148 -9.202 22.795 1.00 78.88 95 ASP A O 1
ATOM 770 N N . ASP A 1 96 ? -12.252 -8.998 21.603 1.00 79.81 96 ASP A N 1
ATOM 771 C CA . ASP A 1 96 ? -11.857 -10.405 21.723 1.00 79.81 96 ASP A CA 1
ATOM 772 C C . ASP A 1 96 ? -10.346 -10.657 21.573 1.00 79.81 96 ASP A C 1
ATOM 774 O O . ASP A 1 96 ? -9.586 -9.794 21.150 1.00 79.81 96 ASP A O 1
ATOM 778 N N . TYR A 1 97 ? -9.911 -11.880 21.882 1.00 83.12 97 TYR A N 1
ATOM 779 C CA . TYR A 1 97 ? -8.606 -12.383 21.467 1.00 83.12 97 TYR A CA 1
ATOM 780 C C . TYR A 1 97 ? -8.714 -12.989 20.063 1.00 83.12 97 TYR A C 1
ATOM 782 O O . TYR A 1 97 ? -9.392 -14.003 19.872 1.00 83.12 97 TYR A O 1
ATOM 790 N N . TYR A 1 98 ? -8.062 -12.362 19.083 1.00 86.31 98 TYR A N 1
ATOM 791 C CA . TYR A 1 98 ? -8.112 -12.772 17.681 1.00 86.31 98 TYR A CA 1
ATOM 792 C C . TYR A 1 98 ? -6.923 -13.647 17.291 1.00 86.31 98 TYR A C 1
ATOM 794 O O . TYR A 1 98 ? -5.770 -13.238 17.391 1.00 86.31 98 TYR A O 1
ATOM 802 N N . ASN A 1 99 ? -7.221 -14.833 16.761 1.00 86.50 99 ASN A N 1
ATOM 803 C CA . ASN A 1 99 ? -6.238 -15.700 16.119 1.00 86.50 99 ASN A CA 1
ATOM 804 C C . ASN A 1 99 ? -6.344 -15.591 14.595 1.00 86.50 99 ASN A C 1
ATOM 806 O O . ASN A 1 99 ? -7.437 -15.699 14.034 1.00 86.50 99 ASN A O 1
ATOM 810 N N . PHE A 1 100 ? -5.205 -15.455 13.919 1.00 88.25 100 PHE A N 1
ATOM 811 C CA . PHE A 1 100 ? -5.126 -15.516 12.461 1.00 88.25 100 PHE A CA 1
ATOM 812 C C . PHE A 1 100 ? -5.119 -16.968 11.953 1.00 88.25 100 PHE A C 1
ATOM 814 O O . PHE A 1 100 ? -4.254 -17.760 12.328 1.00 88.25 100 PHE A O 1
ATOM 821 N N . ASP A 1 101 ? -6.055 -17.308 11.063 1.00 87.88 101 ASP A N 1
ATOM 822 C CA . ASP A 1 101 ? -6.050 -18.553 10.289 1.00 87.88 101 ASP A CA 1
ATOM 823 C C . ASP A 1 101 ? -5.600 -18.287 8.845 1.00 87.88 101 ASP A C 1
ATOM 825 O O . ASP A 1 101 ? -6.379 -17.867 7.983 1.00 87.88 101 ASP A O 1
ATOM 829 N N . GLU A 1 102 ? -4.339 -18.619 8.573 1.00 85.50 102 GLU A N 1
ATOM 830 C CA . GLU A 1 102 ? -3.699 -18.523 7.256 1.00 85.50 102 GLU A CA 1
ATOM 831 C C . GLU A 1 102 ? -4.473 -19.271 6.155 1.00 85.50 102 GLU A C 1
ATOM 833 O O . GLU A 1 102 ? -4.460 -18.863 4.996 1.00 85.50 102 GLU A O 1
ATOM 838 N N . ARG A 1 103 ? -5.202 -20.348 6.489 1.00 87.44 103 ARG A N 1
ATOM 839 C CA . ARG A 1 103 ? -5.939 -21.140 5.487 1.00 87.44 103 ARG A CA 1
ATOM 840 C C . ARG A 1 103 ? -7.214 -20.470 5.000 1.00 87.44 103 ARG A C 1
ATOM 842 O O . ARG A 1 103 ? -7.698 -20.821 3.923 1.00 87.44 103 ARG A O 1
ATOM 849 N N . SER A 1 104 ? -7.794 -19.581 5.802 1.00 82.31 104 SER A N 1
ATOM 850 C CA . SER A 1 104 ? -9.029 -18.872 5.466 1.00 82.31 104 SER A CA 1
ATOM 851 C C . SER A 1 104 ? -8.849 -17.364 5.294 1.00 82.31 104 SER A C 1
ATOM 853 O O . SER A 1 104 ? -9.832 -16.698 4.969 1.00 82.31 104 SER A O 1
ATOM 855 N N . TYR A 1 105 ? -7.615 -16.853 5.443 1.00 85.56 105 TYR A N 1
ATOM 856 C CA . TYR A 1 105 ? -7.267 -15.426 5.424 1.00 85.56 105 TYR A CA 1
ATOM 857 C C . TYR A 1 105 ? -8.224 -14.613 6.301 1.00 85.56 105 TYR A C 1
ATOM 859 O O . TYR A 1 105 ? -8.907 -13.687 5.850 1.00 85.56 105 TYR A O 1
ATOM 867 N N . ALA A 1 106 ? -8.326 -15.050 7.556 1.00 86.88 106 ALA A N 1
ATOM 868 C CA . ALA A 1 106 ? -9.298 -14.546 8.505 1.00 86.88 106 ALA A CA 1
ATOM 869 C C . ALA A 1 106 ? -8.715 -14.430 9.913 1.00 86.88 106 ALA A C 1
ATOM 871 O O . ALA A 1 106 ? -7.983 -15.314 10.356 1.00 86.88 106 ALA A O 1
ATOM 872 N N . MET A 1 107 ? -9.116 -13.388 10.640 1.00 87.56 107 MET A N 1
ATOM 873 C CA . MET A 1 107 ? -8.960 -13.336 12.092 1.00 87.56 107 MET A CA 1
ATOM 874 C C . MET A 1 107 ? -10.255 -13.797 12.758 1.00 87.56 107 MET A C 1
ATOM 876 O O . MET A 1 107 ? -11.340 -13.323 12.422 1.00 87.56 107 MET A O 1
ATOM 880 N N . ILE A 1 108 ? -10.134 -14.755 13.677 1.00 88.62 108 ILE A N 1
ATOM 881 C CA . ILE A 1 108 ? -11.238 -15.405 14.388 1.00 88.62 108 ILE A CA 1
ATOM 882 C C . ILE A 1 108 ? -11.088 -15.104 15.881 1.00 88.62 108 ILE A C 1
ATOM 884 O O . ILE A 1 108 ? -10.084 -15.484 16.484 1.00 88.62 108 ILE A O 1
ATOM 888 N N . GLY A 1 109 ? -12.089 -14.449 16.466 1.00 89.25 109 GLY A N 1
ATOM 889 C CA . GLY A 1 109 ? -12.166 -14.188 17.901 1.00 89.25 109 GLY A CA 1
ATOM 890 C C . GLY A 1 109 ? -12.533 -15.449 18.691 1.00 89.25 109 GLY A C 1
ATOM 891 O O . GLY A 1 109 ? -13.495 -16.142 18.342 1.00 89.25 109 GLY A O 1
ATOM 892 N N . GLU A 1 110 ? -11.778 -15.766 19.746 1.00 84.31 110 GLU A N 1
ATOM 893 C CA . GLU A 1 110 ? -11.986 -16.982 20.549 1.00 84.31 110 GLU A CA 1
ATOM 894 C C . GLU A 1 110 ? -13.288 -16.983 21.371 1.00 84.31 110 GLU A C 1
ATOM 896 O O . GLU A 1 110 ? -13.922 -18.032 21.519 1.00 84.31 110 GLU A O 1
ATOM 901 N N . ARG A 1 111 ? -13.694 -15.836 21.932 1.00 82.88 111 ARG A N 1
ATOM 902 C CA . ARG A 1 111 ? -14.808 -15.728 22.897 1.00 82.88 111 ARG A CA 1
ATOM 903 C C . ARG A 1 111 ? -16.129 -15.331 22.244 1.00 82.88 111 ARG A C 1
ATOM 905 O O . ARG A 1 111 ? -17.189 -15.813 22.639 1.00 82.88 111 ARG A O 1
ATOM 912 N N . THR A 1 112 ? -16.069 -14.413 21.289 1.00 82.12 112 THR A N 1
ATOM 913 C CA . THR A 1 112 ? -17.203 -13.838 20.553 1.00 82.12 112 THR A CA 1
ATOM 914 C C . THR A 1 112 ? -17.578 -14.691 19.344 1.00 82.12 112 THR A C 1
ATOM 916 O O . THR A 1 112 ? -18.748 -14.740 18.962 1.00 82.12 112 THR A O 1
ATOM 919 N N . GLY A 1 113 ? -16.596 -15.369 18.737 1.00 82.44 113 GLY A N 1
ATOM 920 C CA . GLY A 1 113 ? -16.749 -15.999 17.430 1.00 82.44 113 GLY A CA 1
ATOM 921 C C . GLY A 1 113 ? -16.904 -14.993 16.282 1.00 82.44 113 GLY A C 1
ATOM 922 O O . GLY A 1 113 ? -17.360 -15.387 15.204 1.00 82.44 113 GLY A O 1
ATOM 923 N N . ASN A 1 114 ? -16.560 -13.715 16.493 1.00 85.06 114 ASN A N 1
ATOM 924 C CA . ASN A 1 114 ? -16.444 -12.731 15.422 1.00 85.06 114 ASN A CA 1
ATOM 925 C C . ASN A 1 114 ? -15.363 -13.188 14.438 1.00 85.06 114 ASN A C 1
ATOM 927 O O . ASN A 1 114 ? -14.325 -13.723 14.832 1.00 85.06 114 ASN A O 1
ATOM 931 N N . VAL A 1 115 ? -15.622 -13.016 13.142 1.00 88.56 115 VAL A N 1
ATOM 932 C CA . VAL A 1 115 ? -14.665 -13.383 12.098 1.00 88.56 115 VAL A CA 1
ATOM 933 C C . VAL A 1 115 ? -14.538 -12.242 11.109 1.00 88.56 115 VAL A C 1
ATOM 935 O O . VAL A 1 115 ? -15.509 -11.910 10.432 1.00 88.56 115 VAL A O 1
ATOM 938 N N . PHE A 1 116 ? -13.335 -11.692 11.013 1.00 89.50 116 PHE A N 1
ATOM 939 C CA . PHE A 1 116 ? -12.938 -10.737 9.990 1.00 89.50 116 PHE A CA 1
ATOM 940 C C . PHE A 1 116 ? -12.299 -11.499 8.833 1.00 89.50 116 PHE A C 1
ATOM 942 O O . PHE A 1 116 ? -11.309 -12.200 9.046 1.00 89.50 116 PHE A O 1
ATOM 949 N N . ARG A 1 117 ? -12.853 -11.401 7.622 1.00 91.12 117 ARG A N 1
ATOM 950 C CA . ARG A 1 117 ? -12.302 -12.037 6.414 1.00 91.12 117 ARG A CA 1
ATOM 951 C C . ARG A 1 117 ? -12.091 -11.018 5.313 1.00 91.12 117 ARG A C 1
ATOM 953 O O . ARG A 1 117 ? -12.848 -10.057 5.201 1.00 91.12 117 ARG A O 1
ATOM 960 N N . ILE A 1 118 ? -11.153 -11.314 4.422 1.00 91.81 118 ILE A N 1
ATOM 961 C CA . ILE A 1 118 ? -11.035 -10.622 3.137 1.00 91.81 118 ILE A CA 1
ATOM 962 C C . ILE A 1 118 ? -12.399 -10.544 2.412 1.00 91.81 118 ILE A C 1
ATOM 964 O O . ILE A 1 118 ? -13.122 -11.539 2.283 1.00 91.81 118 ILE A O 1
ATOM 968 N N . GLY A 1 119 ? -12.786 -9.343 1.975 1.00 91.00 119 GLY A N 1
ATOM 969 C CA . GLY A 1 119 ? -14.088 -9.070 1.355 1.00 91.00 119 GLY A CA 1
ATOM 970 C C . GLY A 1 119 ? -15.293 -9.001 2.316 1.00 91.00 119 GLY A C 1
ATOM 971 O O . GLY A 1 119 ? -16.448 -9.095 1.871 1.00 91.00 119 GLY A O 1
ATOM 972 N N . ASP A 1 120 ? -15.083 -8.890 3.630 1.00 91.25 120 ASP A N 1
ATOM 973 C CA . ASP A 1 120 ? -16.118 -8.438 4.570 1.00 91.25 120 ASP A CA 1
ATOM 974 C C . ASP A 1 120 ? -16.179 -6.902 4.612 1.00 91.25 120 ASP A C 1
ATOM 976 O O . ASP A 1 120 ? -15.160 -6.228 4.489 1.00 91.25 120 ASP A O 1
ATOM 980 N N . ALA A 1 121 ? -17.391 -6.357 4.762 1.00 91.75 121 ALA A N 1
ATOM 981 C CA . ALA A 1 121 ? -17.624 -4.920 4.888 1.00 91.75 121 ALA A CA 1
ATOM 982 C C . ALA A 1 121 ? -17.636 -4.517 6.367 1.00 91.75 121 ALA A C 1
ATOM 984 O O . ALA A 1 121 ? -18.270 -5.184 7.194 1.00 91.75 121 ALA A O 1
ATOM 985 N N . ILE A 1 122 ? -16.960 -3.420 6.681 1.00 91.44 122 ILE A N 1
ATOM 986 C CA . ILE A 1 122 ? -16.675 -2.956 8.037 1.00 91.44 122 ILE A CA 1
ATOM 987 C C . ILE A 1 122 ? -16.818 -1.433 8.091 1.00 91.44 122 ILE A C 1
ATOM 989 O O . ILE A 1 122 ? -16.527 -0.753 7.111 1.00 91.44 122 ILE A O 1
ATOM 993 N N . THR A 1 123 ? -17.290 -0.904 9.217 1.00 93.06 123 THR A N 1
ATOM 994 C CA . THR A 1 123 ? -17.314 0.540 9.466 1.00 93.06 123 THR A CA 1
ATOM 995 C C . THR A 1 123 ? -16.159 0.868 10.406 1.00 93.06 123 THR A C 1
ATOM 997 O O . THR A 1 123 ? -16.094 0.356 11.531 1.00 93.06 123 THR A O 1
ATOM 1000 N N . ILE A 1 124 ? -15.228 1.676 9.907 1.00 93.44 124 ILE A N 1
ATOM 1001 C CA . ILE A 1 124 ? -14.020 2.113 10.609 1.00 93.44 124 ILE A CA 1
ATOM 1002 C C . ILE A 1 124 ? -14.098 3.601 10.930 1.00 93.44 124 ILE A C 1
ATOM 1004 O O . ILE A 1 124 ? -14.956 4.320 10.418 1.00 93.44 124 ILE A O 1
ATOM 1008 N N . LYS A 1 125 ? -13.171 4.064 11.757 1.00 94.00 125 LYS A N 1
ATOM 1009 C CA . LYS A 1 125 ? -12.919 5.472 12.034 1.00 94.00 125 LYS A CA 1
ATOM 1010 C C . LYS A 1 125 ? -11.437 5.759 11.859 1.00 94.00 125 LYS A C 1
ATOM 1012 O O . LYS A 1 125 ? -10.608 4.941 12.250 1.00 94.00 125 LYS A O 1
ATOM 1017 N N . VAL A 1 126 ? -11.111 6.914 11.289 1.00 94.88 126 VAL A N 1
ATOM 1018 C CA . VAL A 1 126 ? -9.717 7.357 11.145 1.00 94.88 126 VAL A CA 1
ATOM 1019 C C . VAL A 1 126 ? -9.160 7.690 12.527 1.00 94.88 126 VAL A C 1
ATOM 1021 O O . VAL A 1 126 ? -9.700 8.570 13.204 1.00 94.88 126 VAL A O 1
ATOM 1024 N N . ALA A 1 127 ? -8.125 6.971 12.955 1.00 92.94 127 ALA A N 1
ATOM 1025 C CA . ALA A 1 127 ? -7.519 7.115 14.275 1.00 92.94 127 ALA A CA 1
ATOM 1026 C C . ALA A 1 127 ? -6.332 8.084 14.233 1.00 92.94 127 ALA A C 1
ATOM 1028 O O . ALA A 1 127 ? -6.336 9.080 14.955 1.00 92.94 127 ALA A O 1
ATOM 1029 N N . ASP A 1 128 ? -5.374 7.824 13.340 1.00 94.00 128 ASP A N 1
ATOM 1030 C CA . ASP A 1 128 ? -4.206 8.671 13.091 1.00 94.00 128 ASP A CA 1
ATOM 1031 C C . ASP A 1 128 ? -3.716 8.525 11.636 1.00 94.00 128 ASP A C 1
ATOM 1033 O O . ASP A 1 128 ? -4.156 7.638 10.898 1.00 94.00 128 ASP A O 1
ATOM 1037 N N . VAL A 1 129 ? -2.827 9.420 11.203 1.00 94.69 129 VAL A N 1
ATOM 1038 C CA . VAL A 1 129 ? -2.235 9.431 9.857 1.00 94.69 129 VAL A CA 1
ATOM 1039 C C . VAL A 1 129 ? -0.750 9.775 9.949 1.00 94.69 129 VAL A C 1
ATOM 1041 O O . VAL A 1 129 ? -0.387 10.903 10.293 1.00 94.69 129 VAL A O 1
ATOM 1044 N N . ASN A 1 130 ? 0.119 8.841 9.560 1.00 93.88 130 ASN A N 1
ATOM 1045 C CA . ASN A 1 130 ? 1.562 9.047 9.561 1.00 93.88 130 ASN A CA 1
ATOM 1046 C C . ASN A 1 130 ? 2.080 9.384 8.151 1.00 93.88 130 ASN A C 1
ATOM 1048 O O . ASN A 1 130 ? 2.273 8.517 7.296 1.00 93.88 130 ASN A O 1
ATOM 1052 N N . LEU A 1 131 ? 2.365 10.670 7.932 1.00 92.44 131 LEU A N 1
ATOM 1053 C CA . LEU A 1 131 ? 2.962 11.191 6.696 1.00 92.44 131 LEU A CA 1
ATOM 1054 C C . LEU A 1 131 ? 4.394 10.701 6.420 1.00 92.44 131 LEU A C 1
ATOM 1056 O O . LEU A 1 131 ? 4.811 10.765 5.268 1.00 92.44 131 LEU A O 1
ATOM 1060 N N . GLU A 1 132 ? 5.162 10.265 7.425 1.00 92.38 132 GLU A N 1
ATOM 1061 C CA . GLU A 1 132 ? 6.540 9.779 7.215 1.00 92.38 132 GLU A CA 1
ATOM 1062 C C . GLU A 1 132 ? 6.577 8.304 6.791 1.00 92.38 132 GLU A C 1
ATOM 1064 O O . GLU A 1 132 ? 7.485 7.893 6.072 1.00 92.38 132 GLU A O 1
ATOM 1069 N N . GLU A 1 133 ? 5.581 7.514 7.204 1.00 91.44 133 GLU A N 1
ATOM 1070 C CA . GLU A 1 133 ? 5.440 6.092 6.846 1.00 91.44 133 GLU A CA 1
ATOM 1071 C C . GLU A 1 133 ? 4.408 5.848 5.728 1.00 91.44 133 GLU A C 1
ATOM 1073 O O . GLU A 1 133 ? 4.204 4.706 5.318 1.00 91.44 133 GLU A O 1
ATOM 1078 N N . HIS A 1 134 ? 3.769 6.913 5.227 1.00 93.12 134 HIS A N 1
ATOM 1079 C CA . HIS A 1 134 ? 2.664 6.882 4.256 1.00 93.12 134 HIS A CA 1
ATOM 1080 C C . HIS A 1 134 ? 1.485 5.989 4.702 1.00 93.12 134 HIS A C 1
ATOM 1082 O O . HIS A 1 134 ? 0.783 5.410 3.873 1.00 93.12 134 HIS A O 1
ATOM 1088 N N . SER A 1 135 ? 1.267 5.868 6.014 1.00 91.94 135 SER A N 1
ATOM 1089 C CA . SER A 1 135 ? 0.281 4.971 6.620 1.00 91.94 135 SER A CA 1
ATOM 1090 C C . SER A 1 135 ? -0.904 5.727 7.228 1.00 91.94 135 SER A C 1
ATOM 1092 O O . SER A 1 135 ? -0.815 6.893 7.623 1.00 91.94 135 SER A O 1
ATOM 1094 N N . VAL A 1 136 ? -2.046 5.043 7.284 1.00 94.81 136 VAL A N 1
ATOM 1095 C CA . VAL A 1 136 ? -3.287 5.522 7.899 1.00 94.81 136 VAL A CA 1
ATOM 1096 C C . VAL A 1 136 ? -3.763 4.449 8.868 1.00 94.81 136 VAL A C 1
ATOM 1098 O O . VAL A 1 136 ? -3.957 3.302 8.460 1.00 94.81 136 VAL A O 1
ATOM 1101 N N . ASP A 1 137 ? -3.971 4.826 10.126 1.00 94.44 137 ASP A N 1
ATOM 1102 C CA . ASP A 1 137 ? -4.422 3.918 11.175 1.00 94.44 137 ASP A CA 1
ATOM 1103 C C . ASP A 1 137 ? -5.932 4.057 11.404 1.00 94.44 137 ASP A C 1
ATOM 1105 O O . ASP A 1 137 ? -6.502 5.156 11.428 1.00 94.44 137 ASP A O 1
ATOM 1109 N N . PHE A 1 138 ? -6.598 2.916 11.571 1.00 94.44 138 PHE A N 1
ATOM 1110 C CA . PHE A 1 138 ? -8.048 2.798 11.666 1.00 94.44 138 PHE A CA 1
ATOM 1111 C C . PHE A 1 138 ? -8.488 2.083 12.950 1.00 94.44 138 PHE A C 1
ATOM 1113 O O . PHE A 1 138 ? -8.023 0.995 13.280 1.00 94.44 138 PHE A O 1
ATOM 1120 N N . GLU A 1 139 ? -9.494 2.644 13.619 1.00 91.81 139 GLU A N 1
ATOM 1121 C CA . GLU A 1 139 ? -10.238 1.997 14.704 1.00 91.81 139 GLU A CA 1
ATOM 1122 C C . GLU A 1 139 ? -11.509 1.331 14.150 1.00 91.81 139 GLU A C 1
ATOM 1124 O O . GLU A 1 139 ? -12.196 1.887 13.288 1.00 91.81 139 GLU A O 1
ATOM 1129 N N . VAL A 1 140 ? -11.890 0.158 14.668 1.00 90.38 140 VAL A N 1
ATOM 1130 C CA . VAL A 1 140 ? -13.163 -0.489 14.299 1.00 90.38 140 VAL A CA 1
ATOM 1131 C C . VAL A 1 140 ? -14.299 0.060 15.154 1.00 90.38 140 VAL A C 1
ATOM 1133 O O . VAL A 1 140 ? -14.356 -0.187 16.356 1.00 90.38 140 VAL A O 1
ATOM 1136 N N . VAL A 1 141 ? -15.257 0.736 14.517 1.00 86.31 141 VAL A N 1
ATOM 1137 C CA . VAL A 1 141 ? -16.483 1.211 15.182 1.00 86.31 141 VAL A CA 1
ATOM 1138 C C . VAL A 1 141 ? -17.565 0.135 15.167 1.00 86.31 141 VAL A C 1
ATOM 1140 O O . VAL A 1 141 ? -18.291 -0.046 16.146 1.00 86.31 141 VAL A O 1
ATOM 1143 N N . GLY A 1 142 ? -17.680 -0.622 14.070 1.00 75.38 142 GLY A N 1
ATOM 1144 C CA . GLY A 1 142 ? -18.677 -1.681 13.987 1.00 75.38 142 GLY A CA 1
ATOM 1145 C C . GLY A 1 142 ? -18.547 -2.608 12.785 1.00 75.38 142 GLY A C 1
ATOM 1146 O O . GLY A 1 142 ? -18.220 -2.212 11.668 1.00 75.38 142 GLY A O 1
ATOM 1147 N N . MET A 1 143 ? -18.891 -3.877 13.003 1.00 66.38 143 MET A N 1
ATOM 1148 C CA . MET A 1 143 ? -19.044 -4.856 11.929 1.00 66.38 143 MET A CA 1
ATOM 1149 C C . MET A 1 143 ? -20.469 -4.807 11.375 1.00 66.38 143 MET A C 1
ATOM 1151 O O . MET A 1 143 ? -21.434 -5.132 12.076 1.00 66.38 143 MET A O 1
ATOM 1155 N N . LYS A 1 144 ? -20.620 -4.507 10.081 1.00 58.34 144 LYS A N 1
ATOM 1156 C CA . LYS A 1 144 ? -21.889 -4.712 9.373 1.00 58.34 144 LYS A CA 1
ATOM 1157 C C . LYS A 1 144 ? -22.131 -6.209 9.211 1.00 58.34 144 LYS A C 1
ATOM 1159 O O . LYS A 1 144 ? -21.716 -6.815 8.224 1.00 58.34 144 LYS A O 1
ATOM 1164 N N . GLN A 1 145 ? -22.806 -6.822 10.189 1.00 45.75 145 GLN A N 1
ATOM 1165 C CA . GLN A 1 145 ? -23.114 -8.253 10.152 1.00 45.75 145 GLN A CA 1
ATOM 1166 C C . GLN A 1 145 ? -23.771 -8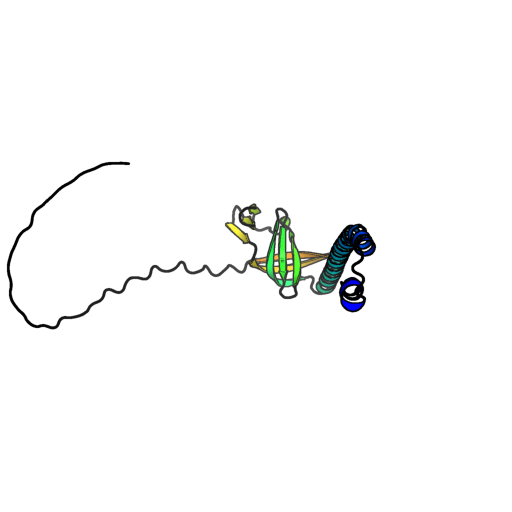.620 8.818 1.00 45.75 145 GLN A C 1
ATOM 1168 O O . GLN A 1 145 ? -24.902 -8.213 8.536 1.00 45.75 145 GLN A O 1
ATOM 1173 N N . LYS A 1 146 ? -23.072 -9.430 8.006 1.00 43.91 146 LYS A N 1
ATOM 1174 C CA . LYS A 1 146 ? -23.619 -9.989 6.766 1.00 43.91 146 LYS A CA 1
ATOM 1175 C C . LYS A 1 146 ? -24.956 -10.638 7.097 1.00 43.91 146 LYS A C 1
ATOM 1177 O O . LYS A 1 146 ? -24.997 -11.642 7.811 1.00 43.91 146 LYS A O 1
ATOM 1182 N N . ALA A 1 147 ? -26.042 -10.066 6.568 1.00 44.88 147 ALA A N 1
ATOM 1183 C CA . ALA A 1 147 ? -27.387 -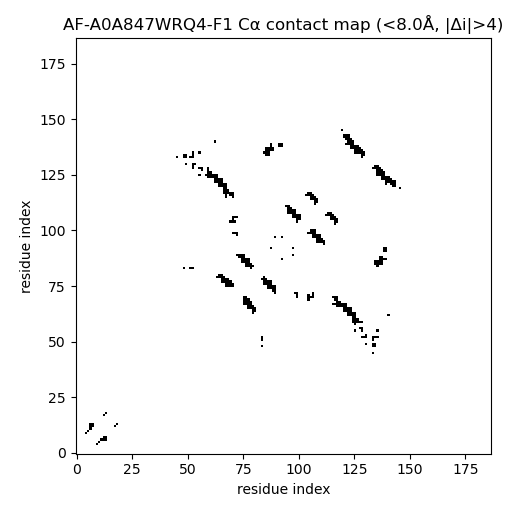10.595 6.737 1.00 44.88 147 ALA A CA 1
ATOM 1184 C C . ALA A 1 147 ? -27.351 -12.083 6.386 1.00 44.88 147 ALA A C 1
ATOM 1186 O O . ALA A 1 147 ? -27.118 -12.430 5.223 1.00 44.88 147 ALA A O 1
ATOM 1187 N N . ARG A 1 148 ? -27.495 -12.947 7.408 1.00 43.84 148 ARG A N 1
ATOM 1188 C CA . ARG A 1 148 ? -27.313 -14.402 7.297 1.00 43.84 148 ARG A CA 1
ATOM 1189 C C . ARG A 1 148 ? -27.994 -14.869 6.019 1.00 43.84 148 ARG A C 1
ATOM 1191 O O . ARG A 1 148 ? -29.225 -14.840 5.959 1.00 43.84 148 ARG A O 1
ATOM 1198 N N . ARG A 1 149 ? -27.207 -15.283 5.009 1.00 47.47 149 ARG A N 1
ATOM 1199 C CA . ARG A 1 149 ? -27.733 -15.871 3.767 1.00 47.47 149 ARG A CA 1
ATOM 1200 C C . ARG A 1 149 ? -28.710 -16.950 4.206 1.00 47.47 149 ARG A C 1
ATOM 1202 O O . ARG A 1 149 ? -28.270 -17.950 4.772 1.00 47.47 149 ARG A O 1
ATOM 1209 N N . LYS A 1 150 ? -30.018 -16.703 4.033 1.00 40.22 150 LYS A N 1
ATOM 1210 C CA . LYS A 1 150 ? -31.064 -17.613 4.511 1.00 40.22 150 LYS A CA 1
ATOM 1211 C C . LYS A 1 150 ? -30.730 -18.981 3.941 1.00 40.22 150 LYS A C 1
ATOM 1213 O O . LYS A 1 150 ? -30.749 -19.144 2.721 1.00 40.22 150 LYS A O 1
ATOM 1218 N N . ALA A 1 151 ? -30.358 -19.915 4.818 1.00 43.34 151 ALA A N 1
ATOM 1219 C CA .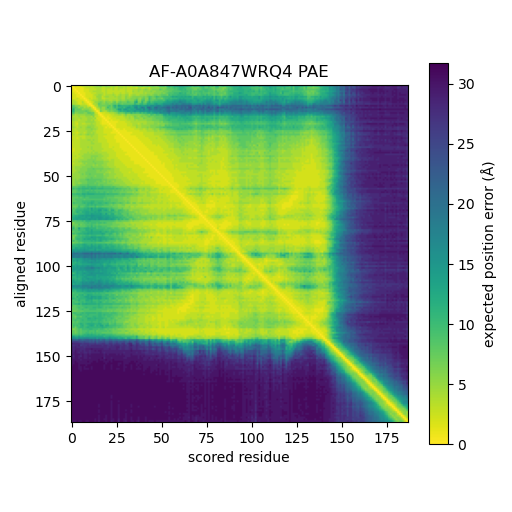 AL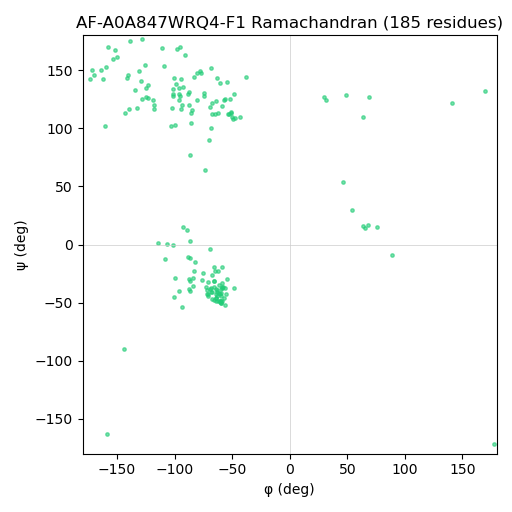A A 1 151 ? -30.027 -21.270 4.412 1.00 43.34 151 ALA A CA 1
ATOM 1220 C C . ALA A 1 151 ? -31.190 -21.770 3.558 1.00 43.34 151 ALA A C 1
ATOM 1222 O O . ALA A 1 151 ? -32.337 -21.656 3.995 1.00 43.34 151 ALA A O 1
ATOM 1223 N N . TYR A 1 152 ? -30.893 -22.219 2.333 1.00 45.03 152 TYR A N 1
ATOM 1224 C CA . TYR A 1 152 ? -31.906 -22.575 1.342 1.00 45.03 152 TYR A CA 1
ATOM 1225 C C . TYR A 1 152 ? -32.966 -23.457 2.000 1.00 45.03 152 TYR A C 1
ATOM 1227 O O . TYR A 1 152 ? -32.701 -24.613 2.344 1.00 45.03 152 TYR A O 1
ATOM 1235 N N . ALA A 1 153 ? -34.162 -22.896 2.198 1.00 47.50 153 ALA A N 1
ATOM 1236 C CA . ALA A 1 153 ? -35.289 -23.655 2.698 1.00 47.50 153 ALA A CA 1
ATOM 1237 C C . ALA A 1 153 ? -35.520 -24.786 1.696 1.00 47.50 153 ALA A C 1
ATOM 1239 O O . ALA A 1 153 ? -35.742 -24.524 0.511 1.00 47.50 153 ALA A O 1
ATOM 1240 N N . LYS A 1 154 ? -35.400 -26.038 2.157 1.00 48.12 154 LYS A N 1
ATOM 1241 C CA . LYS A 1 154 ? -35.667 -27.216 1.326 1.00 48.12 154 LYS A CA 1
ATOM 1242 C C . LYS A 1 154 ? -37.056 -27.037 0.726 1.00 48.12 154 LYS A C 1
ATOM 1244 O O . LYS A 1 154 ? -38.034 -27.033 1.465 1.00 48.12 154 LYS A O 1
ATOM 1249 N N . GLN A 1 155 ? -37.128 -26.855 -0.591 1.00 46.22 155 GLN A N 1
ATOM 1250 C CA . GLN A 1 155 ? -38.403 -26.696 -1.276 1.00 46.22 155 GLN A CA 1
ATOM 1251 C C . GLN A 1 155 ? -39.217 -27.977 -1.093 1.00 46.22 155 GLN A C 1
ATOM 1253 O O . GLN A 1 155 ? -38.851 -29.038 -1.606 1.00 46.22 155 GLN A O 1
ATOM 1258 N N . ASP A 1 156 ? -40.318 -27.864 -0.353 1.00 48.53 156 ASP A N 1
ATOM 1259 C CA . ASP A 1 156 ? -41.329 -28.907 -0.284 1.00 48.53 156 ASP A CA 1
ATOM 1260 C C . ASP A 1 156 ? -41.842 -29.196 -1.696 1.00 48.53 156 ASP A C 1
ATOM 1262 O O . ASP A 1 156 ? -42.300 -28.303 -2.413 1.00 48.53 156 ASP A O 1
ATOM 1266 N N . LYS A 1 157 ? -41.760 -30.462 -2.114 1.00 46.84 157 LYS A N 1
ATOM 1267 C CA . LYS A 1 157 ? -42.311 -30.886 -3.403 1.00 46.84 157 LYS A CA 1
ATOM 1268 C C . LYS A 1 157 ? -43.839 -30.768 -3.340 1.00 46.84 157 LYS A C 1
ATOM 1270 O O . LYS A 1 157 ? -44.443 -31.452 -2.509 1.00 46.84 157 LYS A O 1
ATOM 1275 N N . PRO A 1 158 ? -44.495 -29.996 -4.224 1.00 41.31 158 PRO A N 1
ATOM 1276 C CA . PRO A 1 158 ? -45.949 -29.927 -4.229 1.00 41.31 158 PRO A CA 1
ATOM 1277 C C . PRO A 1 158 ? -46.538 -31.297 -4.591 1.00 41.31 158 PRO A C 1
ATOM 1279 O O . PRO A 1 158 ? -46.237 -31.868 -5.641 1.00 41.31 158 PRO A O 1
ATOM 1282 N N . LYS A 1 159 ? -47.400 -31.832 -3.717 1.00 44.78 159 LYS A N 1
ATOM 1283 C CA . LYS A 1 159 ? -48.197 -33.033 -4.005 1.00 44.78 159 LYS A CA 1
ATOM 1284 C C . LYS A 1 159 ? -49.174 -32.721 -5.139 1.00 44.78 159 LYS A C 1
ATOM 1286 O O . LYS A 1 159 ? -50.126 -31.970 -4.943 1.00 44.78 159 LYS A O 1
ATOM 1291 N N . SER A 1 160 ? -48.978 -33.335 -6.302 1.00 39.72 160 SER A N 1
ATOM 1292 C CA . SER A 1 160 ? -49.900 -33.227 -7.431 1.00 39.72 160 SER A CA 1
ATOM 1293 C C . SER A 1 160 ? -51.231 -33.932 -7.134 1.00 39.72 160 SER A C 1
ATOM 1295 O O . 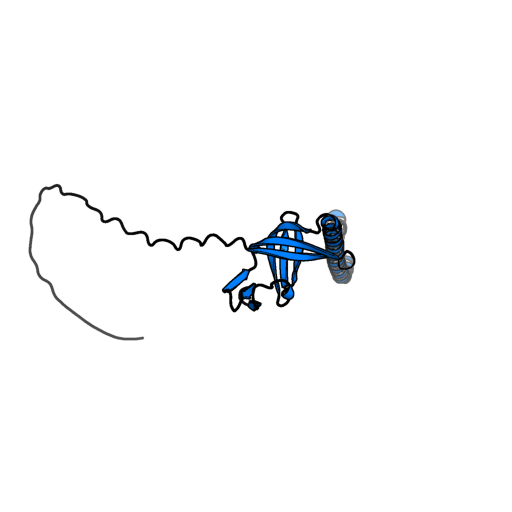SER A 1 160 ? -51.364 -35.148 -7.266 1.00 39.72 160 SER A O 1
ATOM 1297 N N . GLN A 1 161 ? -52.256 -33.162 -6.760 1.00 41.69 161 GLN A N 1
ATOM 1298 C CA . GLN A 1 161 ? -53.643 -33.623 -6.827 1.00 41.69 161 GLN A CA 1
ATOM 1299 C C . GLN A 1 161 ? -54.197 -33.372 -8.236 1.00 41.69 161 GLN A C 1
ATOM 1301 O O . GLN A 1 161 ? -54.531 -32.244 -8.583 1.00 41.69 161 GLN A O 1
ATOM 1306 N N . GLY A 1 162 ? -54.323 -34.432 -9.037 1.00 35.28 162 GLY A N 1
ATOM 1307 C CA . GLY A 1 162 ? -55.053 -34.425 -10.308 1.00 35.28 162 GLY A CA 1
ATOM 1308 C C . GLY A 1 162 ? -56.222 -35.404 -10.243 1.00 35.28 162 GLY A C 1
ATOM 1309 O O . GLY A 1 162 ? -56.006 -36.602 -10.066 1.00 35.28 162 GLY A O 1
ATOM 1310 N N . LYS A 1 163 ? -57.462 -34.907 -10.344 1.00 37.34 163 LYS A N 1
ATOM 1311 C CA . LYS A 1 163 ? -58.672 -35.744 -10.307 1.00 37.34 163 LYS A CA 1
ATOM 1312 C C . LYS A 1 163 ? -58.962 -36.412 -11.659 1.00 37.34 163 LYS A C 1
ATOM 1314 O O . LYS A 1 163 ? -58.731 -35.855 -12.723 1.00 37.34 163 LYS A O 1
ATOM 1319 N N . SER A 1 164 ? -59.533 -37.604 -11.542 1.00 36.22 164 SER A N 1
ATOM 1320 C CA . SER A 1 164 ? -60.064 -38.537 -12.538 1.00 36.22 164 SER A CA 1
ATOM 1321 C C . SER A 1 164 ? -60.808 -37.963 -13.756 1.00 36.22 164 SER A C 1
ATOM 1323 O O . SER A 1 164 ? -61.694 -37.133 -13.577 1.00 36.22 164 SER A O 1
ATOM 1325 N N . GLN A 1 165 ? -60.638 -38.603 -14.929 1.00 35.66 165 GLN A N 1
ATOM 1326 C CA . GLN A 1 165 ? -61.749 -38.982 -15.834 1.00 35.66 165 GLN A CA 1
ATOM 1327 C C . GLN A 1 165 ? -61.372 -40.107 -16.846 1.00 35.66 165 GLN A C 1
ATOM 1329 O O . GLN A 1 165 ? -60.672 -39.883 -17.823 1.00 35.66 165 GLN A O 1
ATOM 1334 N N . VAL A 1 166 ? -61.809 -41.347 -16.557 1.00 36.09 166 VAL A N 1
ATOM 1335 C CA . VAL A 1 166 ? -62.688 -42.231 -17.383 1.00 36.09 166 VAL A CA 1
ATOM 1336 C C . VAL A 1 166 ? -62.602 -42.058 -18.933 1.00 36.09 166 VAL A C 1
ATOM 1338 O O . VAL A 1 166 ? -62.866 -40.968 -19.412 1.00 36.09 166 VAL A O 1
ATOM 1341 N N . LYS A 1 167 ? -62.367 -43.065 -19.813 1.00 34.22 167 LYS A N 1
ATOM 1342 C CA . LYS A 1 167 ? -63.033 -44.395 -19.963 1.00 34.22 167 LYS A CA 1
ATOM 1343 C C . LYS A 1 167 ? -62.315 -45.324 -20.985 1.00 34.22 167 LYS A C 1
ATOM 1345 O O . LYS A 1 167 ? -61.885 -44.823 -22.009 1.00 34.22 167 LYS A O 1
ATOM 1350 N N . ASN A 1 168 ? -62.386 -46.655 -20.780 1.00 32.88 168 ASN A N 1
ATOM 1351 C CA . ASN A 1 168 ? -62.390 -47.767 -21.778 1.00 32.88 168 ASN A CA 1
ATOM 1352 C C . ASN A 1 168 ? -61.313 -47.803 -22.902 1.00 32.88 168 ASN A C 1
ATOM 1354 O O . ASN A 1 168 ? -61.207 -46.889 -23.700 1.00 32.88 168 ASN A O 1
ATOM 1358 N N . LYS A 1 169 ? -60.570 -48.893 -23.156 1.00 32.59 169 LYS A N 1
ATOM 1359 C CA . LYS A 1 169 ? -60.861 -50.356 -23.094 1.00 32.59 169 LYS A CA 1
ATOM 1360 C C . LYS A 1 169 ? -59.504 -51.133 -22.972 1.00 32.59 169 LYS A C 1
ATOM 1362 O O . LYS A 1 169 ? -58.522 -50.510 -22.600 1.00 32.59 169 LYS A O 1
ATOM 1367 N N . LYS A 1 170 ? -59.294 -52.446 -23.202 1.00 32.25 170 LYS A N 1
ATOM 1368 C CA . LYS A 1 170 ? -60.085 -53.521 -23.846 1.00 32.25 170 LYS A CA 1
ATOM 1369 C C . LYS A 1 170 ? -59.922 -54.909 -23.168 1.00 32.25 170 LYS A C 1
ATOM 1371 O O . LYS A 1 170 ? -60.730 -55.269 -22.326 1.00 32.25 170 LYS A O 1
ATOM 1376 N N . GLN A 1 171 ? -58.944 -55.704 -23.619 1.00 30.58 171 GLN A N 1
ATOM 1377 C CA . GLN A 1 171 ? -58.669 -57.141 -23.412 1.00 30.58 171 GLN A CA 1
ATOM 1378 C C . GLN A 1 171 ? -57.181 -57.343 -23.803 1.00 30.58 171 GLN A C 1
ATOM 1380 O O . GLN A 1 171 ? -56.759 -56.726 -24.775 1.00 30.58 171 GLN A O 1
ATOM 1385 N N . GLY A 1 172 ? -56.330 -58.164 -23.185 1.00 30.25 172 GLY A N 1
ATOM 1386 C CA . GLY A 1 172 ? -56.504 -59.065 -22.046 1.00 30.25 172 GLY A CA 1
ATOM 1387 C C . GLY A 1 172 ? -55.741 -60.380 -22.274 1.00 30.25 172 GLY A C 1
ATOM 1388 O O . GLY A 1 172 ? -56.022 -61.068 -23.248 1.00 30.25 172 GLY A O 1
ATOM 1389 N N . LYS A 1 173 ? -54.811 -60.748 -21.378 1.00 34.78 173 LYS A N 1
ATOM 1390 C CA . LYS A 1 173 ? -54.392 -62.140 -21.095 1.00 34.78 173 LYS A CA 1
ATOM 1391 C C . LYS A 1 173 ? -53.432 -62.188 -19.900 1.00 34.78 173 LYS A C 1
ATOM 1393 O O . LYS A 1 173 ? -52.597 -61.309 -19.725 1.00 34.78 173 LYS A O 1
ATOM 1398 N N . LYS A 1 174 ? -53.567 -63.235 -19.080 1.00 33.88 174 LYS A N 1
ATOM 1399 C CA . LYS A 1 174 ? -52.600 -63.603 -18.033 1.00 33.88 174 LYS A CA 1
ATOM 1400 C C . LYS A 1 174 ? -51.298 -64.084 -18.683 1.00 33.88 174 LYS A C 1
ATOM 1402 O O . LYS A 1 174 ? -51.383 -64.749 -19.710 1.00 33.88 174 LYS A O 1
ATOM 1407 N N . LEU A 1 175 ? -50.166 -63.921 -17.995 1.00 34.34 175 LEU A N 1
ATOM 1408 C CA . LEU A 1 175 ? -49.247 -65.027 -17.672 1.00 34.34 175 LEU A CA 1
ATOM 1409 C C . LEU A 1 175 ? -48.271 -64.618 -16.550 1.00 34.34 175 LEU A C 1
ATOM 1411 O O . LEU A 1 175 ? -47.996 -63.438 -16.349 1.00 34.34 175 LEU A O 1
ATOM 1415 N N . LYS A 1 176 ? -47.839 -65.607 -15.759 1.00 41.03 176 LYS A N 1
ATOM 1416 C CA . LYS A 1 176 ? -46.971 -65.471 -14.570 1.00 41.03 176 LYS A CA 1
ATOM 1417 C C . LYS A 1 176 ? -45.492 -65.775 -14.931 1.00 41.03 176 LYS A C 1
ATOM 1419 O O . LYS A 1 176 ? -45.245 -66.258 -16.033 1.00 41.03 176 LYS A O 1
ATOM 1424 N N . PRO A 1 177 ? -44.515 -65.481 -14.048 1.00 48.34 177 PRO A N 1
ATOM 1425 C CA . PRO A 1 177 ? -43.094 -65.375 -14.411 1.00 48.34 177 PRO A CA 1
ATOM 1426 C C . PRO A 1 177 ? -42.277 -66.664 -14.189 1.00 48.34 177 PRO A C 1
ATOM 1428 O O . PRO A 1 177 ? -42.694 -67.541 -13.432 1.00 48.34 177 PRO A O 1
ATOM 1431 N N . PRO A 1 178 ? -41.032 -66.688 -14.697 1.00 44.78 178 PRO A N 1
ATOM 1432 C CA . PRO A 1 178 ? -39.874 -67.221 -13.966 1.00 44.78 178 PRO A CA 1
ATOM 1433 C C . PRO A 1 178 ? -38.774 -66.136 -13.843 1.00 44.78 178 PRO A C 1
ATOM 1435 O O . PRO A 1 178 ? -38.483 -65.428 -14.797 1.00 44.78 178 PRO A O 1
ATOM 1438 N N . LYS A 1 179 ? -38.255 -65.789 -12.659 1.00 35.69 179 LYS A N 1
ATOM 1439 C CA . LYS A 1 179 ? -37.339 -66.529 -11.759 1.00 35.69 179 LYS A CA 1
ATOM 1440 C C . LYS A 1 179 ? -35.935 -66.833 -12.328 1.00 35.69 179 LYS A C 1
ATOM 1442 O O . LYS A 1 179 ? -35.759 -67.783 -13.074 1.00 35.69 179 LYS A O 1
ATOM 1447 N N . ALA A 1 180 ? -34.963 -66.124 -11.737 1.00 38.88 180 ALA A N 1
ATOM 1448 C CA . ALA A 1 180 ? -33.588 -66.532 -11.408 1.00 38.88 180 ALA A CA 1
ATOM 1449 C C . ALA A 1 180 ? -32.554 -66.776 -12.532 1.00 38.88 180 ALA A C 1
ATOM 1451 O O . ALA A 1 180 ? -32.653 -67.731 -13.293 1.00 38.88 180 ALA A O 1
ATOM 1452 N N . LYS A 1 181 ? -31.397 -66.101 -12.410 1.00 38.94 181 LYS A N 1
ATOM 1453 C CA . LYS A 1 181 ? -30.228 -66.714 -11.742 1.00 38.94 181 LYS A CA 1
ATOM 1454 C C . LYS A 1 181 ? -29.196 -65.686 -11.260 1.00 38.94 181 LYS A C 1
ATOM 1456 O O . LYS A 1 181 ? -29.076 -64.590 -11.789 1.00 38.94 181 LYS A O 1
ATOM 1461 N N . MET A 1 182 ? -28.482 -66.084 -10.212 1.00 42.62 182 MET A N 1
ATOM 1462 C CA . MET A 1 182 ? -27.414 -65.354 -9.532 1.00 42.62 182 MET A CA 1
ATOM 1463 C C . MET A 1 182 ? -26.061 -65.914 -9.982 1.00 42.62 182 MET A C 1
ATOM 1465 O O . MET A 1 182 ? -25.846 -67.114 -9.827 1.00 42.62 182 MET A O 1
ATOM 1469 N N . THR A 1 183 ? -25.120 -65.069 -10.410 1.00 42.72 183 THR A N 1
ATOM 1470 C CA . THR A 1 183 ? -23.690 -65.429 -10.471 1.00 42.72 183 THR A CA 1
ATOM 1471 C C . THR A 1 183 ? -22.794 -64.247 -10.112 1.00 42.72 183 THR A C 1
ATOM 1473 O O . THR A 1 183 ? -22.682 -63.275 -10.852 1.00 42.72 183 THR A O 1
ATOM 1476 N N . ARG A 1 184 ? -22.103 -64.374 -8.974 1.00 40.22 184 ARG A N 1
ATOM 1477 C CA . ARG A 1 184 ? -20.888 -63.612 -8.645 1.00 40.22 184 ARG A CA 1
ATOM 1478 C C . ARG A 1 184 ? -19.776 -63.965 -9.645 1.00 40.22 184 ARG A C 1
ATOM 1480 O O . ARG A 1 184 ? -19.578 -65.158 -9.868 1.00 40.22 184 ARG A O 1
ATOM 1487 N N . LYS A 1 185 ? -18.935 -63.000 -10.037 1.00 39.78 185 LYS A N 1
ATOM 1488 C CA . LYS A 1 185 ? -17.514 -62.911 -9.606 1.00 39.78 185 LYS A CA 1
ATOM 1489 C C . LYS A 1 185 ? -16.717 -61.869 -10.408 1.00 39.78 185 LYS A C 1
ATOM 1491 O O . LYS A 1 185 ? -16.701 -61.918 -11.627 1.00 39.78 185 LYS A O 1
ATOM 1496 N N . ARG A 1 186 ? -15.980 -61.042 -9.656 1.00 39.47 186 ARG A N 1
ATOM 1497 C CA . ARG A 1 186 ? -14.566 -60.655 -9.847 1.00 39.47 186 ARG A CA 1
ATOM 1498 C C . ARG A 1 186 ? -14.014 -60.593 -11.285 1.00 39.4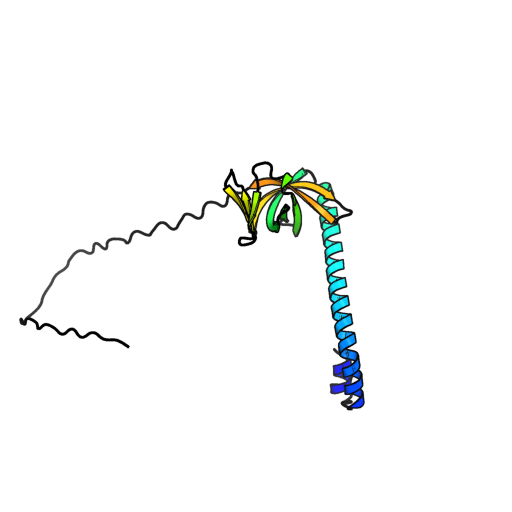7 186 ARG A C 1
ATOM 1500 O O . ARG A 1 186 ? -13.762 -61.638 -11.882 1.00 39.47 186 ARG A O 1
ATOM 1507 N N . LYS A 1 187 ? -13.474 -59.427 -11.631 1.00 44.72 187 LYS A N 1
ATOM 1508 C CA . LYS A 1 187 ? -12.023 -59.257 -11.477 1.00 44.72 187 LYS A CA 1
ATOM 1509 C C . LYS A 1 187 ? -11.740 -57.961 -10.726 1.00 44.72 187 LYS A C 1
ATOM 1511 O O . LYS A 1 187 ? -12.633 -57.091 -10.781 1.00 44.72 187 LYS A O 1
#

Mean predicted aligned error: 14.33 Å

Radius of gyration: 34.69 Å; Cα contacts (8 Å, |Δi|>4): 234; chains: 1; bounding box: 90×84×68 Å

Secondary structure (DSSP, 8-state):
-HHHHIIIIIS----HHHHHHHHHHHHHHHHHHHHHHHHHHHHHHHHHHHHHHHHHGGGTT-EEEEEEEEE-SSEEEEEETTS-EEEEETTT-TTS-EEEETTTTEEEETTT--EEETT-EEEEEEEEEETTTTEEEEEEEEE------------PPP-----------------------------

Foldseek 3Di:
DVVVCCCCPVVVPPDPVVVVVCVVCVVVVVVVVVVVVVVVVVVVVVVVLLVLLVVCQVQAFPKFKWFFQAADQFFTWTAGPVRHIATEGQVLVVVADWDQDPVQRWTAGPPPRDIRHGGFMFMWGFHDGDSVVSHTYIHGPDGPPDPPPPDPDPDDDDDDDDDDDDDDDDDDDDDDDDDDDDDDDDD

Sequence (187 aa):
VHRLIRTYLIEGKVDENIQNHWKAKLPEIAKHTSERERIAVDAERETDDLKKAEYMLDKIGEEFDGVISSVTNFGIFVELENTVEGLVHVTDLTDDYYNFDERSYAMIGERTGNVFRIGDAITIKVADVNLEEHSVDFEVVGMKQKARRKAYAKQDKPKSQGKSQVKNKKQGKKLKPPKAKMTRKRK

Solvent-accessible surface area (backbone atoms only — not comparable to full-atom values): 11407 Å² total; per-residue (Å²): 112,71,69,59,51,41,41,46,73,72,67,61,56,72,47,68,70,57,51,51,55,48,65,67,46,46,62,57,53,51,52,51,50,57,53,51,50,50,54,49,55,54,52,50,49,54,51,51,37,38,51,45,25,62,66,42,61,87,40,58,70,44,76,45,65,27,32,26,71,40,57,53,89,62,29,37,34,35,31,33,92,84,74,42,65,30,39,28,49,54,81,69,47,76,87,45,61,67,47,61,40,82,92,69,39,24,38,38,21,76,82,76,64,51,69,52,36,58,76,39,54,37,33,31,26,35,65,49,64,40,77,89,76,38,36,30,36,36,39,78,77,44,74,61,73,74,75,73,76,74,72,80,74,79,77,78,78,80,79,85,85,77,85,88,81,89,80,90,86,92,84,88,82,89,85,85,89,84,85,87,88,88,80,89,79,85,132

pLDDT: mean 78.74, std 21.84, range [30.25, 98.19]

Nearest PDB structures (foldseek):
  8cee-assembly1_C  TM=9.898E-01  e=1.424E-20  Bacillus subtilis subsp. subtilis str. 168
  5xgu-assembly2_B  TM=9.564E-01  e=6.638E-14  Escherichia coli DEC6A
  5xgu-assembly1_A  TM=9.762E-01  e=2.060E-13  Escherichia coli DEC6A
  7dcy-assembly1_A  TM=9.407E-01  e=1.156E-11  Mycoplasmoides genitalium G37
  7did-assembly1_A  TM=9.362E-01  e=5.938E-11  Mycoplasmoides genitalium G37